Protein AF-0000000075208958 (afdb_homodimer)

pLDDT: mean 96.7, std 3.9, range [61.81, 98.94]

Solvent-accessible surface area (backbone atoms only — not comparable to full-atom values): 19286 Å² total; per-residue (Å²): 136,75,70,65,44,79,77,45,78,44,72,79,45,79,51,99,84,34,33,34,32,40,25,23,32,32,40,80,88,63,53,68,44,74,74,44,63,33,38,42,43,68,43,31,29,33,34,49,36,23,30,78,85,47,27,30,47,32,31,34,34,71,22,69,40,50,70,42,66,33,49,33,45,42,55,46,63,55,56,92,88,57,51,69,68,58,36,39,53,50,33,32,25,28,63,61,4,33,46,52,91,52,75,70,40,79,66,51,73,27,36,55,43,29,70,35,23,59,25,37,39,36,35,30,39,31,50,56,29,46,77,79,51,66,62,56,69,55,96,88,55,62,69,47,74,47,74,41,54,49,84,56,46,59,55,32,55,66,67,63,71,51,55,49,35,39,64,40,55,35,46,48,41,51,48,52,53,50,42,68,75,72,95,136,75,72,65,43,79,76,45,78,46,72,79,47,81,53,100,84,34,31,34,32,40,25,23,34,30,41,82,88,64,54,68,45,75,73,43,65,33,37,41,44,66,42,32,27,32,34,49,36,22,28,77,85,48,27,30,49,32,33,34,35,71,22,71,41,50,68,44,66,33,49,30,46,40,51,47,65,56,56,92,86,56,50,69,69,56,38,39,52,50,32,33,24,28,64,61,5,35,46,52,92,51,74,71,40,80,67,49,73,26,37,54,42,30,68,34,23,59,25,37,38,37,36,29,38,31,50,56,29,44,77,79,51,67,61,57,70,56,95,86,56,63,70,47,72,47,74,41,54,50,84,56,46,60,55,33,56,68,68,63,71,51,56,50,35,38,66,39,55,36,45,48,41,51,49,50,54,51,42,67,75,74,95

Nearest PDB structures (foldseek):
  8wv3-assembly1_A  TM=8.897E-01  e=3.915E-16  Bacillus methanolicus
  1mqw-assembly1_A-2  TM=9.043E-01  e=1.551E-15  Mycobacterium tuberculosis
  8wv3-assembly1_B  TM=8.553E-01  e=2.189E-15  Bacillus methanolicus
  5i8u-assembly2_B  TM=8.821E-01  e=1.146E-13  Mycobacterium tuberculosis
  5i8u-assembly4_F  TM=8.583E-01  e=5.759E-14  Mycobacterium tuberculosis

Radius of gyration: 20.48 Å; Cα contacts (8 Å, |Δi|>4): 870; chains: 2; bounding box: 50×57×44 Å

Sequence (366 aa):
MEKWKTLNSEYCYQTPFGNLRKDQCELPNGVVIQNYYVNEYADWVNAIVMTKDNQIVLVEQYRYAGDDCFLEIPAGKIEANESYEDGILREVREETGYTSRMKPIKLGEFMVNPATQTNKIITYLIKDAYKEYEQNLDETEEINVYEFDFNSFGELIRRNQIKTQLFTAHAYYMAKDFLADNGMEKWKTLNSEYCYQTPFGNLRKDQCELPNGVVIQNYYVNEYADWVNAIVMTKDNQIVLVEQYRYAGDDCFLEIPAGKIEANESYEDGILREVREETGYTSRMKPIKLGEFMVNPATQTNKIITYLIKDAYKEYEQNLDETEEINVYEFDFNSFGELIRRNQIKTQLFTAHAYYMAKDFLADNG

InterPro domains:
  IPR000086 NUDIX hydrolase domain [PF00293] (45-153)
  IPR000086 NUDIX hydrolase domain [PS51462] (40-180)
  IPR015797 NUDIX hydrolase-like domain superfamily [SSF55811] (3-173)
  IPR020084 NUDIX hydrolase, conserved site [PS00893] (76-97)
  IPR060538 Nucleoside diphosphate sugar hydrolase, N-terminal domain [PF28549] (4-39)

Foldseek 3Di:
DDDKAWDDKDWPDDDPAWTKIFTWIADPVGDIDRGQIAIEGAAKEFEFEAAPVQWTKWKWWADVVVRDIATATFMDGDPDPDDSQVRHQVRCCQQPQKHAPDGWAWLDKDDPDVSHYDYIYTYTYHYNMDHDGDHNDDPVTDMDMDIDRLVCVLVCVVVVVGGHDDVRNVNSVSVVVVVVVVD/DDDKAWDDKDWPDDDPAWTKIFTWIADPVGDIDRGQIAIEGAAKEFEQEAAPVQWTKWKWWADVVVRGIATATFMDGDDDPDDSQVRHQVRCCQQAQKHAPDGWAWLDKDDPDVSHYDYIYTYTYHYNMDHDGDHNDDPVTDMDMDIDRLVCVLVCVVVVVGGHDDVRNVNSVSVVVVVVVVD

Secondary structure (DSSP, 8-state):
-PPPEEEEEEEEEEETTEEEEEEEEE-TTS-EEEEEEEEE-PPEEEEEEEETTSEEEEEEEEETTTTEEEEE--EEE--TT--HHHHHHHHHHHHH-EE-SSPPEEEEEEES-TTTB--EEEEEEEEEEEE-S-----TT---EEEEEEHHHHHHHHHTT-S--BHHHHHHHHHHHHHHHHH-/-PPPEEEEEE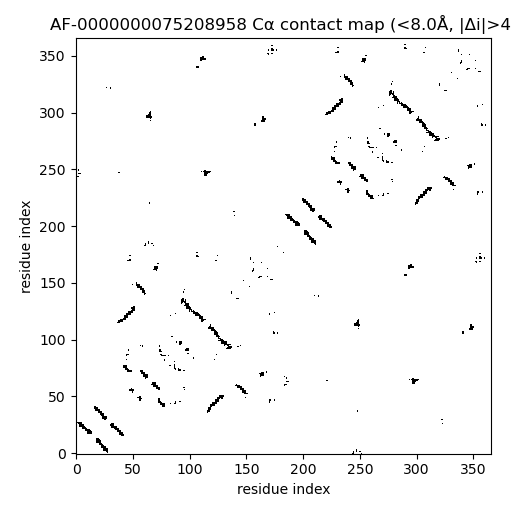EEEEETTEEEEEEEEE-TTS-EEEEEEEEE-PPEEEEEEEETTSEEEEEEEEETTTTEEEEE--EEE--TT--HHHHHHHHHHHHH-EE-SSPPEEEEEEES-TTTB--EEEEEEEEEEEE-S-----TT---EEEEEEHHHHHHHHHTT-S--BHHHHHHHHHHHHHHHHH-

Organism: NCBI:txid2021314

Structure (mmCIF, N/CA/C/O backbone):
data_AF-0000000075208958-model_v1
#
loop_
_entity.id
_entity.type
_entity.pdbx_description
1 polymer 'ADP-ribose pyrophosphatase'
#
loop_
_atom_site.group_PDB
_atom_site.id
_atom_site.type_symbol
_atom_site.label_atom_id
_atom_site.label_alt_id
_atom_site.label_comp_id
_atom_site.label_asym_id
_atom_site.label_entity_id
_atom_site.label_seq_id
_atom_site.pdbx_PDB_ins_code
_atom_site.Cartn_x
_atom_site.Cartn_y
_atom_site.Cartn_z
_atom_site.occupancy
_atom_site.B_iso_or_equiv
_atom_site.auth_seq_id
_atom_site.auth_comp_id
_atom_site.auth_asym_id
_atom_site.auth_atom_id
_atom_site.pdbx_PDB_model_num
ATOM 1 N N . MET A 1 1 ? -0.902 10.922 21.844 1 88.38 1 MET A N 1
ATOM 2 C CA . MET A 1 1 ? -2.26 11.125 21.359 1 88.38 1 MET A CA 1
ATOM 3 C C . MET A 1 1 ? -3.209 10.07 21.922 1 88.38 1 MET A C 1
ATOM 5 O O . MET A 1 1 ? -2.834 8.906 22.047 1 88.38 1 MET A O 1
ATOM 9 N N . GLU A 1 2 ? -4.426 10.516 22.172 1 92.25 2 GLU A N 1
ATOM 10 C CA . GLU A 1 2 ? -5.387 9.609 22.797 1 92.25 2 GLU A CA 1
ATOM 11 C C . GLU A 1 2 ? -6.09 8.75 21.75 1 92.25 2 GLU A C 1
ATOM 13 O O . GLU A 1 2 ? -6.312 9.195 20.625 1 92.25 2 GLU A O 1
ATOM 18 N N . LYS A 1 3 ? -6.469 7.613 22.172 1 95.88 3 LYS A N 1
ATOM 19 C CA . LYS A 1 3 ? -7.168 6.68 21.297 1 95.88 3 LYS A CA 1
ATOM 20 C C . LYS A 1 3 ? -8.641 7.062 21.156 1 95.88 3 LYS A C 1
ATOM 22 O O . LYS A 1 3 ? -9.227 7.648 22.062 1 95.88 3 LYS A O 1
ATOM 27 N N . TRP A 1 4 ? -9.125 6.746 19.938 1 97.69 4 TRP A N 1
ATOM 28 C CA . TRP A 1 4 ? -10.57 6.844 19.766 1 97.69 4 TRP A CA 1
ATOM 29 C C . TRP A 1 4 ? -11.281 5.715 20.5 1 97.69 4 TRP A C 1
ATOM 31 O O . TRP A 1 4 ? -10.742 4.609 20.625 1 97.69 4 TRP A O 1
ATOM 41 N N . LYS A 1 5 ? -12.445 5.965 20.953 1 98 5 LYS A N 1
ATOM 42 C CA . LYS A 1 5 ? -13.25 4.961 21.641 1 98 5 LYS A CA 1
ATOM 43 C C . LYS A 1 5 ? -14.273 4.332 20.703 1 98 5 LYS A C 1
ATOM 45 O O . LYS A 1 5 ? -15.031 5.043 20.031 1 98 5 LYS A O 1
ATOM 50 N N . THR A 1 6 ? -14.25 3.006 20.609 1 98.38 6 THR A N 1
ATOM 51 C CA . THR A 1 6 ? -15.289 2.314 19.844 1 98.38 6 THR A CA 1
ATOM 52 C C . THR A 1 6 ? -16.578 2.236 20.641 1 98.38 6 THR A C 1
ATOM 54 O O . THR A 1 6 ? -16.609 1.688 21.75 1 98.38 6 THR A O 1
ATOM 57 N N . LEU A 1 7 ? -17.641 2.709 20.125 1 98.62 7 LEU A N 1
ATOM 58 C CA . LEU A 1 7 ? -18.938 2.727 20.812 1 98.62 7 LEU A CA 1
ATOM 59 C C . LEU A 1 7 ? -19.797 1.543 20.375 1 98.62 7 LEU A C 1
ATOM 61 O O . LEU A 1 7 ? -20.562 1.002 21.172 1 98.62 7 LEU A O 1
ATOM 65 N N . ASN A 1 8 ? -19.781 1.232 19.125 1 98.44 8 ASN A N 1
ATOM 66 C CA . ASN A 1 8 ? -20.516 0.127 18.516 1 98.44 8 ASN A CA 1
ATOM 67 C C . ASN A 1 8 ? -19.812 -0.412 17.281 1 98.44 8 ASN A C 1
ATOM 69 O O . ASN A 1 8 ? -19.078 0.319 16.609 1 98.44 8 ASN A O 1
ATOM 73 N N . SER A 1 9 ? -20 -1.675 17.016 1 98.38 9 SER A N 1
ATOM 74 C CA . SER A 1 9 ? -19.422 -2.309 15.828 1 98.38 9 SER A CA 1
ATOM 75 C C . SER A 1 9 ? -20.422 -3.285 15.203 1 98.38 9 SER A C 1
ATOM 77 O O . SER A 1 9 ? -21.062 -4.062 15.906 1 98.38 9 SER A O 1
ATOM 79 N N . GLU A 1 10 ? -20.516 -3.148 13.875 1 97.75 10 GLU A N 1
ATOM 80 C CA . GLU A 1 10 ? -21.344 -4.086 13.117 1 97.75 10 GLU A CA 1
ATOM 81 C C . GLU A 1 10 ? -20.625 -4.531 11.844 1 97.75 10 GLU A C 1
ATOM 83 O O . GLU A 1 10 ? -19.984 -3.725 11.164 1 97.75 10 GLU A O 1
ATOM 88 N N . TYR A 1 11 ? -20.766 -5.84 11.539 1 97.75 11 TYR A N 1
ATOM 89 C CA . TYR A 1 11 ? -20.156 -6.336 10.305 1 97.75 11 TYR A CA 1
ATOM 90 C C . TYR A 1 11 ? -21.078 -6.094 9.109 1 97.75 11 TYR A C 1
ATOM 92 O O . TYR A 1 11 ? -22.266 -6.449 9.148 1 97.75 11 TYR A O 1
ATOM 100 N N . CYS A 1 12 ? -20.5 -5.441 8.086 1 96.19 12 CYS A N 1
ATOM 101 C CA . CYS A 1 12 ? -21.188 -5.34 6.801 1 96.19 12 CYS A CA 1
ATOM 102 C C . CYS A 1 12 ? -21.156 -6.668 6.062 1 96.19 12 CYS A C 1
ATOM 104 O O . CYS A 1 12 ? -22.156 -7.055 5.434 1 96.19 12 CYS A O 1
ATOM 106 N N . TYR A 1 13 ? -20.062 -7.359 6.105 1 96.44 13 TYR A N 1
ATOM 107 C CA . TYR A 1 13 ? -19.906 -8.711 5.59 1 96.44 13 TYR A CA 1
ATOM 108 C C . TYR A 1 13 ? -18.75 -9.43 6.266 1 96.44 13 TYR A C 1
ATOM 110 O O . TYR A 1 13 ? -17.875 -8.781 6.84 1 96.44 13 TYR A O 1
ATOM 118 N N . GLN A 1 14 ? -18.797 -10.711 6.219 1 96.94 14 GLN A N 1
ATOM 119 C CA . GLN A 1 14 ? -17.719 -11.609 6.637 1 96.94 14 GLN A CA 1
ATOM 120 C C . GLN A 1 14 ? -17.484 -12.703 5.598 1 96.94 14 GLN A C 1
ATOM 122 O O . GLN A 1 14 ? -18.406 -13.422 5.219 1 96.94 14 GLN A O 1
ATOM 127 N N . THR A 1 15 ? -16.234 -12.75 5.086 1 95.12 15 THR A N 1
ATOM 128 C CA . THR A 1 15 ? -15.883 -13.734 4.07 1 95.12 15 THR A CA 1
ATOM 129 C C . THR A 1 15 ? -14.516 -14.344 4.367 1 95.12 15 THR A C 1
ATOM 131 O O . THR A 1 15 ? -13.766 -13.828 5.199 1 95.12 15 THR A O 1
ATOM 134 N N . PRO A 1 16 ? -14.141 -15.43 3.725 1 91.75 16 PRO A N 1
ATOM 135 C CA . PRO A 1 16 ? -12.797 -15.992 3.877 1 91.75 16 PRO A CA 1
ATOM 136 C C . PRO A 1 16 ? -11.703 -15.047 3.377 1 91.75 16 PRO A C 1
ATOM 138 O O . PRO A 1 16 ? -10.531 -15.227 3.711 1 91.75 16 PRO A O 1
ATOM 141 N N . PHE A 1 17 ? -12.031 -14.016 2.637 1 92.69 17 PHE A N 1
ATOM 142 C CA . PHE A 1 17 ? -11.055 -13.125 2.023 1 92.69 17 PHE A CA 1
ATOM 143 C C . PHE A 1 17 ? -10.922 -11.828 2.82 1 92.69 17 PHE A C 1
ATOM 145 O O . PHE A 1 17 ? -10.07 -10.992 2.518 1 92.69 17 PHE A O 1
ATOM 152 N N . GLY A 1 18 ? -11.781 -11.672 3.811 1 95.44 18 GLY A N 1
ATOM 153 C CA . GLY A 1 18 ? -11.773 -10.484 4.648 1 95.44 18 GLY A CA 1
ATOM 154 C C . GLY A 1 18 ? -13.148 -10.086 5.129 1 95.44 18 GLY A C 1
ATOM 155 O O . GLY A 1 18 ? -14.164 -10.578 4.621 1 95.44 18 GLY A O 1
ATOM 156 N N . ASN A 1 19 ? -13.133 -9.25 6.117 1 98 19 ASN A N 1
ATOM 157 C CA . ASN A 1 19 ? -14.359 -8.711 6.699 1 98 19 ASN A CA 1
ATOM 158 C C . ASN A 1 19 ? -14.398 -7.188 6.605 1 98 19 ASN A C 1
ATOM 160 O O . ASN A 1 19 ? -13.352 -6.539 6.492 1 98 19 ASN A O 1
ATOM 164 N N . LEU A 1 20 ? -15.586 -6.648 6.602 1 98.31 20 LEU A N 1
ATOM 165 C CA . LEU A 1 20 ? -15.805 -5.211 6.73 1 98.31 20 LEU A CA 1
ATOM 166 C C . LEU A 1 20 ? -16.734 -4.902 7.902 1 98.31 20 LEU A C 1
ATOM 168 O O . LEU A 1 20 ? -17.859 -5.406 7.961 1 98.31 20 LEU A O 1
ATOM 172 N N . ARG A 1 21 ? -16.172 -4.094 8.766 1 97.25 21 ARG A N 1
ATOM 173 C CA . ARG A 1 21 ? -17 -3.635 9.867 1 97.25 21 ARG A CA 1
ATOM 174 C C . ARG A 1 21 ? -17.281 -2.139 9.758 1 97.25 21 ARG A C 1
ATOM 176 O O . ARG A 1 21 ? -16.469 -1.394 9.195 1 97.25 21 ARG A O 1
ATOM 183 N N . LYS A 1 22 ? -18.406 -1.777 10.219 1 97.88 22 LYS A N 1
ATOM 184 C CA . LYS A 1 22 ? -18.812 -0.389 10.414 1 97.88 22 LYS A CA 1
ATOM 185 C C . LYS A 1 22 ? -18.859 -0.034 11.898 1 97.88 22 LYS A C 1
ATOM 187 O O . LYS A 1 22 ? -19.672 -0.565 12.648 1 97.88 22 LYS A O 1
ATOM 192 N N . ASP A 1 23 ? -17.984 0.866 12.297 1 98.44 23 ASP A N 1
ATOM 193 C CA . ASP A 1 23 ? -17.859 1.233 13.703 1 98.44 23 ASP A CA 1
ATOM 194 C C . ASP A 1 23 ? -18.422 2.635 13.953 1 98.44 23 ASP A C 1
ATOM 196 O O . ASP A 1 23 ? -18.266 3.525 13.117 1 98.44 23 ASP A O 1
ATOM 200 N N . GLN A 1 24 ? -19.125 2.756 15.055 1 98.62 24 GLN A N 1
ATOM 201 C CA . GLN A 1 24 ? -19.312 4.07 15.664 1 98.62 24 GLN A CA 1
ATOM 202 C C . GLN A 1 24 ? -18.188 4.387 16.641 1 98.62 24 GLN A C 1
ATOM 204 O O . GLN A 1 24 ? -17.891 3.588 17.531 1 98.62 24 GLN A O 1
ATOM 209 N N . CYS A 1 25 ? -17.516 5.492 16.438 1 98.31 25 CYS A N 1
ATOM 210 C CA . CYS A 1 25 ? -16.375 5.781 17.312 1 98.31 25 CYS A CA 1
ATOM 211 C C . CYS A 1 25 ? -16.406 7.23 17.766 1 98.31 25 CYS A C 1
ATOM 213 O O . CYS A 1 25 ? -17 8.086 17.109 1 98.31 25 CYS A O 1
ATOM 215 N N . GLU A 1 26 ? -15.805 7.473 18.922 1 98.5 26 GLU A N 1
ATOM 216 C CA . GLU A 1 26 ? -15.727 8.797 19.547 1 98.5 26 GLU A CA 1
ATOM 217 C C . GLU A 1 26 ? -14.281 9.266 19.672 1 98.5 26 GLU A C 1
ATOM 219 O O . GLU A 1 26 ? -13.438 8.547 20.203 1 98.5 26 GLU A O 1
ATOM 224 N N . LEU A 1 27 ? -14.086 10.469 19.141 1 97.62 27 LEU A N 1
ATOM 225 C CA . LEU A 1 27 ? -12.773 11.094 19.25 1 97.62 27 LEU A CA 1
ATOM 226 C C . LEU A 1 27 ? -12.555 11.656 20.641 1 97.62 27 LEU A C 1
ATOM 228 O O . LEU A 1 27 ? -13.516 11.867 21.391 1 97.62 27 LEU A O 1
ATOM 232 N N . PRO A 1 28 ? -11.289 11.906 20.984 1 96.31 28 PRO A N 1
ATOM 233 C CA . PRO A 1 28 ? -10.992 12.477 22.297 1 96.31 28 PRO A CA 1
ATOM 234 C C . PRO A 1 28 ? -11.68 13.82 22.531 1 96.31 28 PRO A C 1
ATOM 236 O O . PRO A 1 28 ? -12.008 14.164 23.672 1 96.31 28 PRO A O 1
ATOM 239 N N . ASN A 1 29 ? -11.93 14.523 21.5 1 95.5 29 ASN A N 1
ATOM 240 C CA . ASN A 1 29 ? -12.562 15.828 21.625 1 95.5 29 ASN A CA 1
ATOM 241 C C . ASN A 1 29 ? -14.078 15.719 21.703 1 95.5 29 ASN A C 1
ATOM 243 O O . ASN A 1 29 ? -14.781 16.734 21.688 1 95.5 29 ASN A O 1
ATOM 247 N N . GLY A 1 30 ? -14.562 14.531 21.594 1 96.44 30 GLY A N 1
ATOM 248 C CA . GLY A 1 30 ? -15.984 14.297 21.797 1 96.44 30 GLY A CA 1
ATOM 249 C C . GLY A 1 30 ? -16.75 14.102 20.5 1 96.44 30 GLY A C 1
ATOM 250 O O . GLY A 1 30 ? -17.906 13.703 20.516 1 96.44 30 GLY A O 1
ATOM 251 N N . VAL A 1 31 ? -16.141 14.367 19.391 1 97 31 VAL A N 1
ATOM 252 C CA . VAL A 1 31 ? -16.781 14.172 18.094 1 97 31 VAL A CA 1
ATOM 253 C C . VAL A 1 31 ? -17.047 12.688 17.875 1 97 31 VAL A C 1
ATOM 255 O O . VAL A 1 31 ? -16.172 11.852 18.125 1 97 31 VAL A O 1
ATOM 258 N N . VAL A 1 32 ? -18.266 12.391 17.438 1 97.81 32 VAL A N 1
ATOM 259 C CA . VAL A 1 32 ? -18.641 11.008 17.172 1 97.81 32 VAL A CA 1
ATOM 260 C C . VAL A 1 32 ? -18.766 10.773 15.672 1 97.81 32 VAL A C 1
ATOM 262 O O . VAL A 1 32 ? -19.438 11.523 14.977 1 97.81 32 VAL A O 1
ATOM 265 N N . ILE A 1 33 ? -18.062 9.82 15.18 1 97.06 33 ILE A N 1
ATOM 266 C CA . ILE A 1 33 ? -18.234 9.336 13.812 1 97.06 33 ILE A CA 1
ATOM 267 C C . ILE A 1 33 ? -19.172 8.141 13.797 1 97.06 33 ILE A C 1
ATOM 269 O O . ILE A 1 33 ? -18.922 7.125 14.453 1 97.06 33 ILE A O 1
ATOM 273 N N . GLN A 1 34 ? -20.234 8.25 13.055 1 96.69 34 GLN A N 1
ATOM 274 C CA . GLN A 1 34 ? -21.297 7.242 13.094 1 96.69 34 GLN A CA 1
ATOM 275 C C . GLN A 1 34 ? -20.891 5.984 12.328 1 96.69 34 GLN A C 1
ATOM 277 O O . GLN A 1 34 ? -21.25 4.871 12.719 1 96.69 34 GLN A O 1
ATOM 282 N N . ASN A 1 35 ? -20.25 6.215 11.258 1 97 35 ASN A N 1
ATOM 283 C CA . ASN A 1 35 ? -19.875 5.102 10.391 1 97 35 ASN A CA 1
ATOM 284 C C . ASN A 1 35 ? -18.406 5.18 9.977 1 97 35 ASN A C 1
ATOM 286 O O . ASN A 1 35 ? -18.062 5.887 9.031 1 97 35 ASN A O 1
ATOM 290 N N . TYR A 1 36 ? -17.594 4.504 10.766 1 97.62 36 TYR A N 1
ATOM 291 C CA . TYR A 1 36 ? -16.203 4.324 10.391 1 97.62 36 TYR A CA 1
ATOM 292 C C . TYR A 1 36 ? -15.953 2.912 9.867 1 97.62 36 TYR A C 1
ATOM 294 O O . TYR A 1 36 ? -16.109 1.936 10.602 1 97.62 36 TYR A O 1
ATOM 302 N N . TYR A 1 37 ? -15.578 2.783 8.625 1 98 37 TYR A N 1
ATOM 303 C CA . TYR A 1 37 ? -15.445 1.476 7.992 1 98 37 TYR A CA 1
ATOM 304 C C . TYR A 1 37 ? -14.031 0.93 8.164 1 98 37 TYR A C 1
ATOM 306 O O . TYR A 1 37 ? -13.047 1.623 7.875 1 98 37 TYR A O 1
ATOM 314 N N . VAL A 1 38 ? -13.922 -0.273 8.68 1 98.31 38 VAL A N 1
ATOM 315 C CA . VAL A 1 38 ? -12.648 -0.939 8.961 1 98.31 38 VAL A CA 1
ATOM 316 C C . VAL A 1 38 ? -12.586 -2.27 8.211 1 98.31 38 VAL A C 1
ATOM 318 O O . VAL A 1 38 ? -13.414 -3.156 8.445 1 98.31 38 VAL A O 1
ATOM 321 N N . ASN A 1 39 ? -11.609 -2.404 7.336 1 98.25 39 ASN A N 1
ATOM 322 C CA . ASN A 1 39 ? -11.336 -3.664 6.648 1 98.25 39 ASN A CA 1
ATOM 323 C C . ASN A 1 39 ? -10.445 -4.574 7.484 1 98.25 39 ASN A C 1
ATOM 325 O O . ASN A 1 39 ? -9.352 -4.18 7.887 1 98.25 39 ASN A O 1
ATOM 329 N N . GLU A 1 40 ? -10.93 -5.77 7.711 1 97.94 40 GLU A N 1
ATOM 330 C CA . GLU A 1 40 ? -10.156 -6.777 8.43 1 97.94 40 GLU A CA 1
ATOM 331 C C . GLU A 1 40 ? -9.641 -7.855 7.477 1 97.94 40 GLU A C 1
ATOM 333 O O . GLU A 1 40 ? -10.43 -8.594 6.883 1 97.94 40 GLU A O 1
ATOM 338 N N . TYR A 1 41 ? -8.367 -7.969 7.348 1 97.5 41 TYR A N 1
ATOM 339 C CA . TYR A 1 41 ? -7.715 -8.961 6.504 1 97.5 41 TYR A CA 1
ATOM 340 C C . TYR A 1 41 ? -6.695 -9.766 7.297 1 97.5 41 TYR A C 1
ATOM 342 O O . TYR A 1 41 ? -6.16 -9.289 8.297 1 97.5 41 TYR A O 1
ATOM 350 N N . ALA A 1 42 ? -6.484 -11.023 6.824 1 96.94 42 ALA A N 1
ATOM 351 C CA . ALA A 1 42 ? -5.266 -11.711 7.254 1 96.94 42 ALA A CA 1
ATOM 352 C C . ALA A 1 42 ? -4.023 -10.938 6.812 1 96.94 42 ALA A C 1
ATOM 354 O O . ALA A 1 42 ? -4.074 -10.156 5.863 1 96.94 42 ALA A O 1
ATOM 355 N N . ASP A 1 43 ? -2.953 -11.117 7.543 1 98 43 ASP A N 1
ATOM 356 C CA . ASP A 1 43 ? -1.704 -10.516 7.09 1 98 43 ASP A CA 1
ATOM 357 C C . ASP A 1 43 ? -1.3 -11.062 5.719 1 98 43 ASP A C 1
ATOM 359 O O . ASP A 1 43 ? -1.586 -12.211 5.395 1 98 43 ASP A O 1
ATOM 363 N N . TRP A 1 44 ? -0.718 -10.219 4.949 1 98.56 44 TRP A N 1
ATOM 364 C CA . TRP A 1 44 ? -0.243 -10.578 3.615 1 98.56 44 TRP A CA 1
ATOM 365 C C . TRP A 1 44 ? 1.271 -10.758 3.609 1 98.56 44 TRP A C 1
ATOM 367 O O . TRP A 1 44 ? 1.977 -10.172 4.434 1 98.56 44 TRP A O 1
ATOM 377 N N . VAL A 1 45 ? 1.754 -11.562 2.707 1 98.81 45 VAL A N 1
ATOM 378 C CA . VAL A 1 45 ? 3.182 -11.742 2.463 1 98.81 45 VAL A CA 1
ATOM 379 C C . VAL A 1 45 ? 3.475 -11.586 0.973 1 98.81 45 VAL A C 1
ATOM 381 O O . VAL A 1 45 ? 2.639 -11.93 0.131 1 98.81 45 VAL A O 1
ATOM 384 N N . ASN A 1 46 ? 4.621 -11.016 0.639 1 98.94 46 ASN A N 1
ATOM 385 C CA . ASN A 1 46 ? 5.109 -10.977 -0.735 1 98.94 46 ASN A CA 1
ATOM 386 C C . ASN A 1 46 ? 6.633 -11.055 -0.791 1 98.94 46 ASN A C 1
ATOM 388 O O . ASN A 1 46 ? 7.301 -10.977 0.241 1 98.94 46 ASN A O 1
ATOM 392 N N . ALA A 1 47 ? 7.191 -11.32 -2.01 1 98.94 47 ALA A N 1
ATOM 393 C CA . ALA A 1 47 ? 8.641 -11.492 -2.055 1 98.94 47 ALA A CA 1
ATOM 394 C C . ALA A 1 47 ? 9.203 -11.086 -3.412 1 98.94 47 ALA A C 1
ATOM 396 O O . ALA A 1 47 ? 8.594 -11.359 -4.449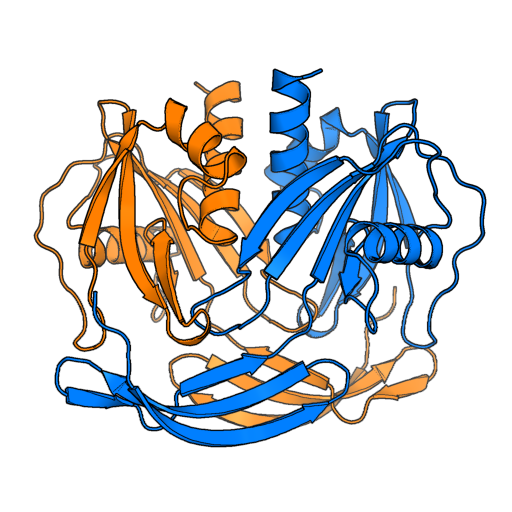 1 98.94 47 ALA A O 1
ATOM 397 N N . ILE A 1 48 ? 10.305 -10.398 -3.328 1 98.94 48 ILE A N 1
ATOM 398 C CA . ILE A 1 48 ? 11.203 -10.359 -4.473 1 98.94 48 ILE A CA 1
ATOM 399 C C . ILE A 1 48 ? 11.938 -11.695 -4.605 1 98.94 48 ILE A C 1
ATOM 401 O O . ILE A 1 48 ? 12.703 -12.078 -3.715 1 98.94 48 ILE A O 1
ATOM 405 N N . VAL A 1 49 ? 11.664 -12.406 -5.621 1 98.94 49 VAL A N 1
ATOM 406 C CA . VAL A 1 49 ? 12.281 -13.695 -5.898 1 98.94 49 VAL A CA 1
ATOM 407 C C . VAL A 1 49 ? 13.336 -13.547 -6.992 1 98.94 49 VAL A C 1
ATOM 409 O O . VAL A 1 49 ? 13.008 -13.211 -8.133 1 98.94 49 VAL A O 1
ATOM 412 N N . MET A 1 50 ? 14.555 -13.812 -6.645 1 98.75 50 MET A N 1
ATOM 413 C CA . MET A 1 50 ? 15.656 -13.578 -7.578 1 98.75 50 MET A CA 1
ATOM 414 C C . MET A 1 50 ? 16.391 -14.875 -7.895 1 98.75 50 MET A C 1
ATOM 416 O O . MET A 1 50 ? 16.75 -15.633 -6.984 1 98.75 50 MET A O 1
ATOM 420 N N . THR A 1 51 ? 16.656 -15.117 -9.125 1 98.75 51 THR A N 1
ATOM 421 C CA . THR A 1 51 ? 17.469 -16.266 -9.547 1 98.75 51 THR A CA 1
ATOM 422 C C . THR A 1 51 ? 18.953 -15.977 -9.359 1 98.75 51 THR A C 1
ATOM 424 O O . THR A 1 51 ? 19.328 -14.844 -9.047 1 98.75 51 THR A O 1
ATOM 427 N N . LYS A 1 52 ? 19.75 -16.984 -9.57 1 97.81 52 LYS A N 1
ATOM 428 C CA . LYS A 1 52 ? 21.203 -16.844 -9.445 1 97.81 52 LYS A CA 1
ATOM 429 C C . LYS A 1 52 ? 21.75 -15.891 -10.5 1 97.81 52 LYS A C 1
ATOM 431 O O . LYS A 1 52 ? 22.781 -15.258 -10.297 1 97.81 52 LYS A O 1
ATOM 436 N N . ASP A 1 53 ? 21.078 -15.742 -11.633 1 97.62 53 ASP A N 1
ATOM 437 C CA . ASP A 1 53 ? 21.516 -14.891 -12.734 1 97.62 53 ASP A CA 1
ATOM 438 C C . ASP A 1 53 ? 20.922 -13.484 -12.609 1 97.62 53 ASP A C 1
ATOM 440 O O . ASP A 1 53 ? 20.781 -12.773 -13.602 1 97.62 53 ASP A O 1
ATOM 444 N N . ASN A 1 54 ? 20.406 -13.133 -11.477 1 97.44 54 ASN A N 1
ATOM 445 C CA . ASN A 1 54 ? 19.938 -11.789 -11.141 1 97.44 54 ASN A CA 1
ATOM 446 C C . ASN A 1 54 ? 18.641 -11.445 -11.859 1 97.44 54 ASN A C 1
ATOM 448 O O . ASN A 1 54 ? 18.391 -10.289 -12.195 1 97.44 54 ASN A O 1
ATOM 452 N N . GLN A 1 55 ? 17.875 -12.484 -12.164 1 98.56 55 GLN A N 1
ATOM 453 C CA . GLN A 1 55 ? 16.531 -12.273 -12.711 1 98.56 55 GLN A CA 1
ATOM 454 C C . GLN A 1 55 ? 15.484 -12.25 -11.602 1 98.56 55 GLN A C 1
ATOM 456 O O . GLN A 1 55 ? 15.531 -13.07 -10.68 1 98.56 55 GLN A O 1
ATOM 461 N N . ILE A 1 56 ? 14.617 -11.328 -11.688 1 98.69 56 ILE A N 1
ATOM 462 C CA . ILE A 1 56 ? 13.484 -11.273 -10.766 1 98.69 56 ILE A CA 1
ATOM 463 C C . ILE A 1 56 ? 12.305 -12.039 -11.359 1 98.69 56 ILE A C 1
ATOM 465 O O . ILE A 1 56 ? 11.977 -11.875 -12.539 1 98.69 56 ILE A O 1
ATOM 469 N N . VAL A 1 57 ? 11.688 -12.906 -10.625 1 98.88 57 VAL A N 1
ATOM 470 C CA . VAL A 1 57 ? 10.523 -13.68 -11.039 1 98.88 57 VAL A CA 1
ATOM 471 C C . VAL A 1 57 ? 9.25 -12.875 -10.773 1 98.88 57 VAL A C 1
ATOM 473 O O . VAL A 1 57 ? 8.977 -12.492 -9.633 1 98.88 57 VAL A O 1
ATOM 476 N N . LEU A 1 58 ? 8.484 -12.609 -11.82 1 98.62 58 LEU A N 1
ATOM 477 C CA . LEU A 1 58 ? 7.238 -11.852 -11.734 1 98.62 58 LEU A CA 1
ATOM 478 C C . LEU A 1 58 ? 6.059 -12.695 -12.203 1 98.62 58 LEU A C 1
ATOM 480 O O . LEU A 1 58 ? 6.234 -13.633 -12.977 1 98.62 58 LEU A O 1
ATOM 484 N N . VAL A 1 59 ? 4.93 -12.336 -11.703 1 98.69 59 VAL A N 1
ATOM 485 C CA . VAL A 1 59 ? 3.682 -12.938 -12.164 1 98.69 59 VAL A CA 1
ATOM 486 C C . VAL A 1 59 ? 2.82 -11.867 -12.836 1 98.69 59 VAL A C 1
ATOM 488 O O . VAL A 1 59 ? 2.842 -10.703 -12.445 1 98.69 59 VAL A O 1
ATOM 491 N N . GLU A 1 60 ? 2.123 -12.227 -13.867 1 98.25 60 GLU A N 1
ATOM 492 C CA . GLU A 1 60 ? 1.138 -11.375 -14.531 1 98.25 60 GLU A CA 1
ATOM 493 C C . GLU A 1 60 ? -0.273 -11.93 -14.359 1 98.25 60 GLU A C 1
ATOM 495 O O . GLU A 1 60 ? -0.514 -13.109 -14.609 1 98.25 60 GLU A O 1
ATOM 500 N N . GLN A 1 61 ? -1.147 -11.188 -13.922 1 97.31 61 GLN A N 1
ATOM 501 C CA . GLN A 1 61 ? -2.527 -11.633 -13.734 1 97.31 61 GLN A CA 1
ATOM 502 C C . GLN A 1 61 ? -3.502 -10.469 -13.898 1 97.31 61 GLN A C 1
ATOM 504 O O . GLN A 1 61 ? -3.125 -9.305 -13.727 1 97.31 61 GLN A O 1
ATOM 509 N N . TYR A 1 62 ? -4.707 -10.797 -14.266 1 97.88 62 TYR A N 1
ATOM 510 C CA . TYR A 1 62 ? -5.789 -9.828 -14.352 1 97.88 62 TYR A CA 1
ATOM 511 C C . TYR A 1 62 ? -6.297 -9.445 -12.969 1 97.88 62 TYR A C 1
ATOM 513 O O . TYR A 1 62 ? -6.547 -10.312 -12.133 1 97.88 62 TYR A O 1
ATOM 521 N N . ARG A 1 63 ? -6.375 -8.188 -12.695 1 98 63 ARG A N 1
ATOM 522 C CA . ARG A 1 63 ? -6.949 -7.668 -11.453 1 98 63 ARG A CA 1
ATOM 523 C C . ARG A 1 63 ? -8.258 -6.941 -11.727 1 98 63 ARG A C 1
ATOM 525 O O . ARG A 1 63 ? -8.273 -5.887 -12.359 1 98 63 ARG A O 1
ATOM 532 N N . TYR A 1 64 ? -9.281 -7.379 -11.156 1 98.19 64 TYR A N 1
ATOM 533 C CA . TYR A 1 64 ? -10.641 -7 -11.516 1 98.19 64 TYR A CA 1
ATOM 534 C C . TYR A 1 64 ? -10.906 -5.539 -11.18 1 98.19 64 TYR A C 1
ATOM 536 O O . TYR A 1 64 ? -11.398 -4.777 -12.016 1 98.19 64 TYR A O 1
ATOM 544 N N . ALA A 1 65 ? -10.562 -5.105 -10.023 1 98.31 65 ALA A N 1
ATOM 545 C CA . ALA A 1 65 ? -10.852 -3.736 -9.609 1 98.31 65 ALA A CA 1
ATOM 546 C C . ALA A 1 65 ? -10.031 -2.734 -10.422 1 98.31 65 ALA A C 1
ATOM 548 O O . ALA A 1 65 ? -10.492 -1.625 -10.695 1 98.31 65 ALA A O 1
ATOM 549 N N . GLY A 1 66 ? -8.836 -3.166 -10.773 1 98.19 66 GLY A N 1
ATOM 550 C CA . GLY A 1 66 ? -7.992 -2.324 -11.602 1 98.19 66 GLY A CA 1
ATOM 551 C C . GLY A 1 66 ? -8.328 -2.41 -13.078 1 98.19 66 GLY A C 1
ATOM 552 O O . GLY A 1 66 ? -7.867 -1.592 -13.875 1 98.19 66 GLY A O 1
ATOM 553 N N . ASP A 1 67 ? -9.07 -3.41 -13.43 1 97.81 67 ASP A N 1
ATOM 554 C CA . ASP A 1 67 ? -9.578 -3.664 -14.773 1 97.81 67 ASP A CA 1
ATOM 555 C C . ASP A 1 67 ? -8.445 -3.732 -15.789 1 97.81 67 ASP A C 1
ATOM 557 O O . ASP A 1 67 ? -8.492 -3.078 -16.844 1 97.81 67 ASP A O 1
ATOM 561 N N . ASP A 1 68 ? -7.426 -4.387 -15.453 1 97.75 68 ASP A N 1
ATOM 562 C CA . ASP A 1 68 ? -6.258 -4.574 -16.312 1 97.75 68 ASP A CA 1
ATOM 563 C C . ASP A 1 68 ? -5.379 -5.715 -15.797 1 97.75 68 ASP A C 1
ATOM 565 O O . ASP A 1 68 ? -5.652 -6.293 -14.742 1 97.75 68 ASP A O 1
ATOM 569 N N . CYS A 1 69 ? -4.371 -6.02 -16.625 1 97.62 69 CYS A N 1
ATOM 570 C CA . CYS A 1 69 ? -3.344 -6.965 -16.203 1 97.62 69 CYS A CA 1
ATOM 571 C C . CYS A 1 69 ? -2.148 -6.242 -15.594 1 97.62 69 CYS A C 1
ATOM 573 O O . CYS A 1 69 ? -1.737 -5.191 -16.094 1 97.62 69 CYS A O 1
ATOM 575 N N . PHE A 1 70 ? -1.63 -6.809 -14.555 1 98.06 70 PHE A N 1
ATOM 576 C CA . PHE A 1 70 ? -0.512 -6.199 -13.844 1 98.06 70 PHE A CA 1
ATOM 577 C C . PHE A 1 70 ? 0.64 -7.188 -13.703 1 98.06 70 PHE A C 1
ATOM 579 O O . PHE A 1 70 ? 0.42 -8.367 -13.438 1 98.06 70 PHE A O 1
ATOM 586 N N . LEU A 1 71 ? 1.844 -6.715 -13.922 1 97.88 71 LEU A N 1
ATOM 587 C CA . LEU A 1 71 ? 3.047 -7.434 -13.523 1 97.88 71 LEU A CA 1
ATOM 588 C C . LEU A 1 71 ? 3.33 -7.234 -12.039 1 97.88 71 LEU A C 1
ATOM 590 O O . LEU A 1 71 ? 3.479 -6.098 -11.578 1 97.88 71 LEU A O 1
ATOM 594 N N . GLU A 1 72 ? 3.4 -8.328 -11.289 1 98.56 72 GLU A N 1
ATOM 595 C CA . GLU A 1 72 ? 3.5 -8.273 -9.828 1 98.56 72 GLU A CA 1
ATOM 596 C C . GLU A 1 72 ? 4.543 -9.25 -9.312 1 98.56 72 GLU A C 1
ATOM 598 O O . GLU A 1 72 ? 4.961 -10.164 -10.031 1 98.56 72 GLU A O 1
ATOM 603 N N . ILE A 1 73 ? 4.969 -9.031 -8.086 1 98.81 73 ILE A N 1
ATOM 604 C CA . ILE A 1 73 ? 5.738 -10.055 -7.387 1 98.81 73 ILE A CA 1
ATOM 605 C C . ILE A 1 73 ? 4.789 -11.086 -6.777 1 98.81 73 ILE A C 1
ATOM 607 O O . ILE A 1 73 ? 3.623 -10.781 -6.508 1 98.81 73 ILE A O 1
ATOM 611 N N . PRO A 1 74 ? 5.289 -12.328 -6.652 1 98.88 74 PRO A N 1
ATOM 612 C CA . PRO A 1 74 ? 4.422 -13.305 -5.988 1 98.88 74 PRO A CA 1
ATOM 613 C C . PRO A 1 74 ? 4.016 -12.875 -4.582 1 98.88 74 PRO A C 1
ATOM 615 O O . PRO A 1 74 ? 4.82 -12.281 -3.859 1 98.88 74 PRO A O 1
ATOM 618 N N . ALA A 1 75 ? 2.826 -13.172 -4.219 1 98.69 75 ALA A N 1
ATOM 619 C CA . ALA A 1 75 ? 2.252 -12.727 -2.951 1 98.69 75 ALA A CA 1
ATOM 620 C C . ALA A 1 75 ? 1.039 -13.57 -2.572 1 98.69 75 ALA A C 1
ATOM 622 O O . ALA A 1 75 ? 0.512 -14.312 -3.398 1 98.69 75 ALA A O 1
ATOM 623 N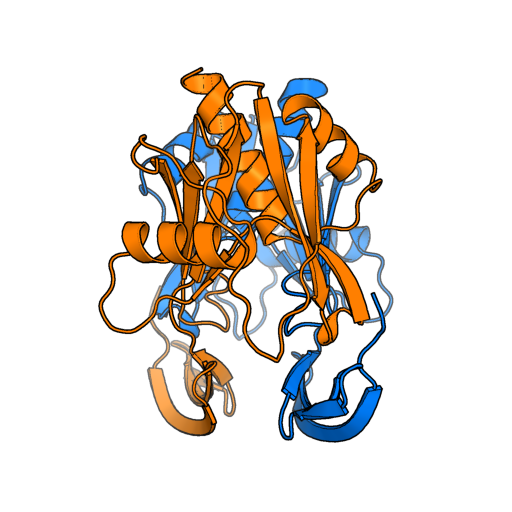 N . GLY A 1 76 ? 0.57 -13.406 -1.323 1 97.62 76 GLY A N 1
ATOM 624 C CA . GLY A 1 76 ? -0.643 -14.062 -0.86 1 97.62 76 GLY A CA 1
ATOM 625 C C . GLY A 1 76 ? -0.948 -13.789 0.601 1 97.62 76 GLY A C 1
ATOM 626 O O . GLY A 1 76 ? -0.296 -12.953 1.23 1 97.62 76 GLY A O 1
ATOM 627 N N . LYS A 1 77 ? -2.012 -14.422 1.07 1 96.81 77 LYS A N 1
ATOM 628 C CA . LYS A 1 77 ? -2.4 -14.273 2.471 1 96.81 77 LYS A CA 1
ATOM 629 C C . LYS A 1 77 ? -1.933 -15.469 3.299 1 96.81 77 LYS A C 1
ATOM 631 O O . LYS A 1 77 ? -1.792 -16.578 2.775 1 96.81 77 LYS A O 1
ATOM 636 N N . ILE A 1 78 ? -1.729 -15.203 4.531 1 96.38 78 ILE A N 1
ATOM 637 C CA . ILE A 1 78 ? -1.358 -16.266 5.449 1 96.38 78 ILE A CA 1
ATOM 638 C C . ILE A 1 78 ? -2.562 -17.172 5.703 1 96.38 78 ILE A C 1
ATOM 640 O O . ILE A 1 78 ? -3.684 -16.688 5.875 1 96.38 78 ILE A O 1
ATOM 644 N N . GLU A 1 79 ? -2.305 -18.406 5.684 1 92.62 79 GLU A N 1
ATOM 645 C CA . GLU A 1 79 ? -3.34 -19.391 5.969 1 92.62 79 GLU A CA 1
ATOM 646 C C . GLU A 1 79 ? -3.131 -20.031 7.336 1 92.62 79 GLU A C 1
ATOM 648 O O . GLU A 1 79 ? -2.004 -20.375 7.699 1 92.62 79 GLU A O 1
ATOM 653 N N . ALA A 1 80 ? -4.168 -20.156 8.023 1 84.31 80 ALA A N 1
ATOM 654 C CA . ALA A 1 80 ? -4.18 -20.859 9.305 1 84.31 80 ALA A CA 1
ATOM 655 C C . ALA A 1 80 ? -3.086 -20.328 10.227 1 84.31 80 ALA A C 1
ATOM 657 O O . ALA A 1 80 ? -2.994 -19.125 10.469 1 84.31 80 ALA A O 1
ATOM 658 N N . ASN A 1 81 ? -2.205 -21.219 10.766 1 89.19 81 ASN A N 1
ATOM 659 C CA . ASN A 1 81 ? -1.176 -20.828 11.719 1 89.19 81 ASN A CA 1
ATOM 660 C C . ASN A 1 81 ? 0.224 -20.984 11.133 1 89.19 81 ASN A C 1
ATOM 662 O O . ASN A 1 81 ? 1.175 -21.297 11.852 1 89.19 81 ASN A O 1
ATOM 666 N N . GLU A 1 82 ? 0.297 -20.719 9.891 1 95.06 82 GLU A N 1
ATOM 667 C CA . GLU A 1 82 ? 1.631 -20.812 9.305 1 95.06 82 GLU A CA 1
ATOM 668 C C . GLU A 1 82 ? 2.461 -19.562 9.602 1 95.06 82 GLU A C 1
ATOM 670 O O . GLU A 1 82 ? 1.91 -18.484 9.82 1 95.06 82 GLU A O 1
ATOM 675 N N . SER A 1 83 ? 3.758 -19.797 9.664 1 97.75 83 SER A N 1
ATOM 676 C CA . SER A 1 83 ? 4.656 -18.656 9.773 1 97.75 83 SER A CA 1
ATOM 677 C C . SER A 1 83 ? 4.641 -17.812 8.5 1 97.75 83 SER A C 1
ATOM 679 O O . SER A 1 83 ? 4.246 -18.297 7.438 1 97.75 83 SER A O 1
ATOM 681 N N . TYR A 1 84 ? 5.039 -16.594 8.57 1 98.31 84 TYR A N 1
ATOM 682 C CA . TYR A 1 84 ? 5.133 -15.727 7.395 1 98.31 84 TYR A CA 1
ATOM 683 C C . TYR A 1 84 ? 6.086 -16.328 6.359 1 98.31 84 TYR A C 1
ATOM 685 O O . TYR A 1 84 ? 5.812 -16.281 5.16 1 98.31 84 TYR A O 1
ATOM 693 N N . GLU A 1 85 ? 7.184 -16.891 6.832 1 98.25 85 GLU A N 1
ATOM 694 C CA . GLU A 1 85 ? 8.172 -17.516 5.961 1 98.25 85 GLU A CA 1
ATOM 695 C C . GLU A 1 85 ? 7.582 -18.703 5.203 1 98.25 85 GLU A C 1
ATOM 697 O O . GLU A 1 85 ? 7.734 -18.797 3.986 1 98.25 85 GLU A O 1
ATOM 702 N N . ASP A 1 86 ? 6.891 -19.547 5.922 1 98 86 ASP A N 1
ATOM 703 C CA . ASP A 1 86 ? 6.258 -20.703 5.285 1 98 86 ASP A CA 1
ATOM 704 C C . ASP A 1 86 ? 5.199 -20.266 4.277 1 98 86 ASP A C 1
ATOM 706 O O . ASP A 1 86 ? 5.074 -20.844 3.201 1 98 86 ASP A O 1
ATOM 710 N N . GLY A 1 87 ? 4.438 -19.25 4.672 1 98.12 87 GLY A N 1
ATOM 711 C CA . GLY A 1 87 ? 3.391 -18.719 3.807 1 98.12 87 GLY A CA 1
ATOM 712 C C . GLY A 1 87 ? 3.914 -18.219 2.479 1 98.12 87 GLY A C 1
ATOM 713 O O . GLY A 1 87 ? 3.375 -18.547 1.422 1 98.12 87 GLY A O 1
ATOM 714 N N . ILE A 1 88 ? 5.043 -17.453 2.533 1 98.56 88 ILE A N 1
ATOM 715 C CA . ILE A 1 88 ? 5.539 -16.844 1.3 1 98.56 88 ILE A CA 1
ATOM 716 C C . ILE A 1 88 ? 6.172 -17.922 0.421 1 98.56 88 ILE A C 1
ATOM 718 O O . ILE A 1 88 ? 6.059 -17.875 -0.806 1 98.56 88 ILE A O 1
ATOM 722 N N . LEU A 1 89 ? 6.824 -18.922 1.028 1 98.44 89 LEU A N 1
ATOM 723 C CA . LEU A 1 89 ? 7.398 -20.016 0.248 1 98.44 89 LEU A CA 1
ATOM 724 C C . LEU A 1 89 ? 6.301 -20.828 -0.43 1 98.44 89 LEU A C 1
ATOM 726 O O . LEU A 1 89 ? 6.449 -21.234 -1.584 1 98.44 89 LEU A O 1
ATOM 730 N N . ARG A 1 90 ? 5.254 -21.062 0.298 1 97.94 90 ARG A N 1
ATOM 731 C CA . ARG A 1 90 ? 4.109 -21.766 -0.287 1 97.94 90 ARG A CA 1
ATOM 732 C C . ARG A 1 90 ? 3.547 -20.984 -1.472 1 97.94 90 ARG A C 1
ATOM 734 O O . ARG A 1 90 ? 3.344 -21.547 -2.551 1 97.94 90 ARG A O 1
ATOM 741 N N . GLU A 1 91 ? 3.297 -19.688 -1.326 1 98.38 91 GLU A N 1
ATOM 742 C CA . GLU A 1 91 ? 2.717 -18.859 -2.369 1 98.38 91 GLU A CA 1
ATOM 743 C C . GLU A 1 91 ? 3.629 -18.781 -3.592 1 98.38 91 GLU A C 1
ATOM 745 O O . GLU A 1 91 ? 3.154 -18.844 -4.727 1 98.38 91 GLU A O 1
ATOM 750 N N . VAL A 1 92 ? 4.941 -18.625 -3.359 1 98.81 92 VAL A N 1
ATOM 751 C CA . VAL A 1 92 ? 5.902 -18.562 -4.457 1 98.81 92 VAL A CA 1
ATOM 752 C C . VAL A 1 92 ? 5.859 -19.875 -5.25 1 98.81 92 VAL A C 1
ATOM 754 O O . VAL A 1 92 ? 5.801 -19.859 -6.48 1 98.81 92 VAL A O 1
ATOM 757 N N . ARG A 1 93 ? 5.828 -20.969 -4.551 1 98.62 93 ARG A N 1
ATOM 758 C CA . ARG A 1 93 ? 5.773 -22.266 -5.215 1 98.62 93 ARG A CA 1
ATOM 759 C C . ARG A 1 93 ? 4.477 -22.422 -6.004 1 98.62 93 ARG A C 1
ATOM 761 O O . ARG A 1 93 ? 4.5 -22.828 -7.172 1 98.62 93 ARG A O 1
ATOM 768 N N . GLU A 1 94 ? 3.344 -22.109 -5.414 1 98.56 94 GLU A N 1
ATOM 769 C CA . GLU A 1 94 ? 2.041 -22.297 -6.047 1 98.56 94 GLU A CA 1
ATOM 770 C C . GLU A 1 94 ? 1.898 -21.391 -7.277 1 98.56 94 GLU A C 1
ATOM 772 O O . GLU A 1 94 ? 1.411 -21.844 -8.32 1 98.56 94 GLU A O 1
ATOM 777 N N . GLU A 1 95 ? 2.355 -20.188 -7.184 1 98.69 95 GLU A N 1
ATOM 778 C CA . GLU A 1 95 ? 2.107 -19.203 -8.242 1 98.69 95 GLU A CA 1
ATOM 779 C C . GLU A 1 95 ? 3.15 -19.328 -9.352 1 98.69 95 GLU A C 1
ATOM 781 O O . GLU A 1 95 ? 2.863 -19.016 -10.516 1 98.69 95 GLU A O 1
ATOM 786 N N . THR A 1 96 ? 4.406 -19.734 -9.039 1 98.81 96 THR A N 1
ATOM 787 C CA . THR A 1 96 ? 5.488 -19.562 -10 1 98.81 96 THR A CA 1
ATOM 788 C C . THR A 1 96 ? 6.211 -20.891 -10.25 1 98.81 96 THR A C 1
ATOM 790 O O . THR A 1 96 ? 6.926 -21.031 -11.25 1 98.81 96 THR A O 1
ATOM 793 N N . GLY A 1 97 ? 6.113 -21.828 -9.312 1 98.81 97 GLY A N 1
ATOM 794 C CA . GLY A 1 97 ? 6.883 -23.062 -9.375 1 98.81 97 GLY A CA 1
ATOM 795 C C . GLY A 1 97 ? 8.312 -22.906 -8.883 1 98.81 97 GLY A C 1
ATOM 796 O O . GLY A 1 97 ? 9.07 -23.875 -8.852 1 98.81 97 GLY A O 1
ATOM 797 N N . TYR A 1 98 ? 8.711 -21.719 -8.5 1 98.88 98 TYR A N 1
ATOM 798 C CA . TYR A 1 98 ? 10.07 -21.469 -8.047 1 98.88 98 TYR A CA 1
ATOM 799 C C . TYR A 1 98 ? 10.234 -21.812 -6.574 1 98.88 98 TYR A C 1
ATOM 801 O O . TYR A 1 98 ? 9.258 -21.797 -5.816 1 98.88 98 TYR A O 1
ATOM 809 N N . THR A 1 99 ? 11.414 -22.094 -6.195 1 98.62 99 THR A N 1
ATOM 810 C CA . THR A 1 99 ? 11.828 -22.297 -4.812 1 98.62 99 THR A CA 1
ATOM 811 C C . THR A 1 99 ? 13.281 -21.875 -4.617 1 98.62 99 THR A C 1
ATOM 813 O O . THR A 1 99 ? 13.891 -21.297 -5.512 1 98.62 99 THR A O 1
ATOM 816 N N . SER A 1 100 ? 13.734 -21.984 -3.398 1 98.62 100 SER A N 1
ATOM 817 C CA . SER A 1 100 ? 15.125 -21.703 -3.055 1 98.62 100 SER A CA 1
ATOM 818 C C . SER A 1 100 ? 15.578 -22.547 -1.862 1 98.62 100 SER A C 1
ATOM 820 O O . SER A 1 100 ? 14.781 -22.875 -0.985 1 98.62 100 SER A O 1
ATOM 822 N N . ARG A 1 101 ? 16.828 -22.875 -1.853 1 97.5 101 ARG A N 1
ATOM 823 C CA . ARG A 1 101 ? 17.422 -23.547 -0.696 1 97.5 101 ARG A CA 1
ATOM 824 C C . ARG A 1 101 ? 17.812 -22.547 0.379 1 97.5 101 ARG A C 1
ATOM 826 O O . ARG A 1 101 ? 18.094 -22.922 1.521 1 97.5 101 ARG A O 1
ATOM 833 N N . MET A 1 102 ? 17.828 -21.266 0.013 1 97.44 102 MET A N 1
ATOM 834 C CA . MET A 1 102 ? 18.156 -20.203 0.959 1 97.44 102 MET A CA 1
ATOM 835 C C . MET A 1 102 ? 16.922 -19.766 1.752 1 97.44 102 MET A C 1
ATOM 837 O O . MET A 1 102 ? 15.828 -19.703 1.207 1 97.44 102 MET A O 1
ATOM 841 N N . LYS A 1 103 ? 17.188 -19.484 2.971 1 97.94 103 LYS A N 1
ATOM 842 C CA . LYS A 1 103 ? 16.109 -18.938 3.795 1 97.94 103 LYS A CA 1
ATOM 843 C C . LYS A 1 103 ? 15.664 -17.562 3.283 1 97.94 103 LYS A C 1
ATOM 845 O O . LYS A 1 103 ? 16.5 -16.734 2.91 1 97.94 103 LYS A O 1
ATOM 850 N N . PRO A 1 104 ? 14.391 -17.359 3.291 1 98.69 104 PRO A N 1
ATOM 851 C CA . PRO A 1 104 ? 13.93 -16.016 2.934 1 98.69 104 PRO A CA 1
ATOM 852 C C . PRO A 1 104 ? 14.484 -14.93 3.863 1 98.69 104 PRO A C 1
ATOM 854 O O . PRO A 1 104 ? 14.594 -15.148 5.074 1 98.69 104 PRO A O 1
ATOM 857 N N . ILE A 1 105 ? 14.867 -13.781 3.32 1 98.31 105 ILE A N 1
ATOM 858 C CA . ILE A 1 105 ? 15.328 -12.633 4.09 1 98.31 105 ILE A CA 1
ATOM 859 C C . ILE A 1 105 ? 14.188 -11.641 4.277 1 98.31 105 ILE A C 1
ATOM 861 O O . ILE A 1 105 ? 13.648 -11.109 3.301 1 98.31 105 ILE A O 1
ATOM 865 N N . LYS A 1 106 ? 13.758 -11.422 5.504 1 98.12 106 LYS A N 1
ATOM 866 C CA . LYS A 1 106 ? 12.711 -10.438 5.773 1 98.12 106 LYS A CA 1
ATOM 867 C C . LYS A 1 106 ? 13.219 -9.016 5.539 1 98.12 106 LYS A C 1
ATOM 869 O O . LYS A 1 106 ? 14.172 -8.578 6.191 1 98.12 106 LYS A O 1
ATOM 874 N N . LEU A 1 107 ? 12.641 -8.289 4.602 1 97.38 107 LEU A N 1
ATOM 875 C CA . LEU A 1 107 ? 13.055 -6.926 4.285 1 97.38 107 LEU A CA 1
ATOM 876 C C . LEU A 1 107 ? 12.344 -5.918 5.188 1 97.38 107 LEU A C 1
ATOM 878 O O . LEU A 1 107 ? 12.914 -4.883 5.535 1 97.38 107 LEU A O 1
ATOM 882 N N . GLY A 1 108 ? 11.102 -6.199 5.551 1 96.88 108 GLY A N 1
ATOM 883 C CA . GLY A 1 108 ? 10.328 -5.305 6.398 1 96.88 108 GLY A CA 1
ATOM 884 C C . GLY A 1 108 ? 8.883 -5.734 6.559 1 96.88 108 GLY A C 1
ATOM 885 O O . GLY A 1 108 ? 8.43 -6.664 5.891 1 96.88 108 GLY A O 1
ATOM 886 N N . GLU A 1 109 ? 8.188 -5.191 7.488 1 97.81 109 GLU A N 1
ATOM 887 C CA . GLU A 1 109 ? 6.773 -5.391 7.789 1 97.81 109 GLU A CA 1
ATOM 888 C C . GLU A 1 109 ? 6.086 -4.062 8.102 1 97.81 109 GLU A C 1
ATOM 890 O O . GLU A 1 109 ? 6.578 -3.279 8.914 1 97.81 109 GLU A O 1
ATOM 895 N N . PHE A 1 110 ? 4.988 -3.775 7.434 1 98.12 110 PHE A N 1
ATOM 896 C CA . PHE A 1 110 ? 4.289 -2.508 7.59 1 98.12 110 PHE A CA 1
ATOM 897 C C . PHE A 1 110 ? 2.779 -2.723 7.609 1 98.12 110 PHE A C 1
ATOM 899 O O . PHE A 1 110 ? 2.256 -3.545 6.855 1 98.12 110 PHE A O 1
ATOM 906 N N . MET A 1 111 ? 2.123 -2.004 8.547 1 98.25 111 MET A N 1
ATOM 907 C CA . MET A 1 111 ? 0.681 -1.922 8.328 1 98.25 111 MET A CA 1
ATOM 908 C C . MET A 1 111 ? 0.37 -1.374 6.941 1 98.25 111 MET A C 1
ATOM 910 O O . MET A 1 111 ? 0.979 -0.396 6.504 1 98.25 111 MET A O 1
ATOM 914 N N . VAL A 1 112 ? -0.57 -1.972 6.207 1 98.5 112 VAL A N 1
ATOM 915 C CA . VAL A 1 112 ? -0.867 -1.601 4.828 1 98.5 112 VAL A CA 1
ATOM 916 C C . VAL A 1 112 ? -1.5 -0.211 4.789 1 98.5 112 VAL A C 1
ATOM 918 O O . VAL A 1 112 ? -0.942 0.717 4.199 1 98.5 112 VAL A O 1
ATOM 921 N N . ASN A 1 113 ? -2.65 -0.021 5.387 1 98.44 113 ASN A N 1
ATOM 922 C CA . ASN A 1 113 ? -3.361 1.242 5.559 1 98.44 113 ASN A CA 1
ATOM 923 C C . ASN A 1 113 ? -4.051 1.316 6.918 1 98.44 113 ASN A C 1
ATOM 925 O O . ASN A 1 113 ? -5.242 1.022 7.031 1 98.44 113 ASN A O 1
ATOM 929 N N . PRO A 1 114 ? -3.334 1.766 7.926 1 98.44 114 PRO A N 1
ATOM 930 C CA . PRO A 1 114 ? -3.885 1.729 9.281 1 98.44 114 PRO A CA 1
ATOM 931 C C . PRO A 1 114 ? -5.078 2.666 9.461 1 98.44 114 PRO A C 1
ATOM 933 O O . PRO A 1 114 ? -5.75 2.625 10.492 1 98.44 114 PRO A O 1
ATOM 936 N N . ALA A 1 115 ? -5.34 3.506 8.469 1 97.44 115 ALA A N 1
ATOM 937 C CA . ALA A 1 115 ? -6.555 4.316 8.523 1 97.44 115 ALA A CA 1
ATOM 938 C C . ALA A 1 115 ? -7.801 3.453 8.352 1 97.44 115 ALA A C 1
ATOM 940 O O . ALA A 1 115 ? -8.852 3.754 8.922 1 97.44 115 ALA A O 1
ATOM 941 N N . THR A 1 116 ? -7.633 2.334 7.562 1 97.94 116 THR A N 1
ATOM 942 C CA . THR A 1 116 ? -8.859 1.629 7.207 1 97.94 116 THR A CA 1
ATOM 943 C C . THR A 1 116 ? -8.664 0.119 7.309 1 97.94 116 THR A C 1
ATOM 945 O O . THR A 1 116 ? -9.633 -0.642 7.234 1 97.94 116 THR A O 1
ATOM 948 N N . GLN A 1 117 ? -7.473 -0.342 7.43 1 98.38 117 GLN A N 1
ATOM 949 C CA . GLN A 1 117 ? -7.18 -1.771 7.43 1 98.38 117 GLN A CA 1
ATOM 950 C C . GLN A 1 117 ? -6.492 -2.193 8.727 1 98.38 117 GLN A C 1
ATOM 952 O O . GLN A 1 117 ? -5.711 -1.429 9.289 1 98.38 117 GLN A O 1
ATOM 957 N N . THR A 1 118 ? -6.668 -3.447 9.07 1 98.38 118 THR A N 1
ATOM 958 C CA . THR A 1 118 ? -6.098 -3.932 10.328 1 98.38 118 THR A CA 1
ATOM 959 C C . THR A 1 118 ? -4.875 -4.809 10.062 1 98.38 118 THR A C 1
ATOM 961 O O . THR A 1 118 ? -4.234 -5.285 11 1 98.38 118 THR A O 1
ATOM 964 N N . ASN A 1 119 ? -4.488 -5.039 8.844 1 98.25 119 ASN A N 1
ATOM 965 C CA . ASN A 1 119 ? -3.48 -6.051 8.539 1 98.25 119 ASN A CA 1
ATOM 966 C C . ASN A 1 119 ? -2.158 -5.41 8.117 1 98.25 119 ASN A C 1
ATOM 968 O O . ASN A 1 119 ? -2.107 -4.215 7.828 1 98.25 119 ASN A O 1
ATOM 972 N N . LYS A 1 120 ? -1.183 -6.281 8.094 1 98.19 120 LYS A N 1
ATOM 973 C CA . LYS A 1 120 ? 0.167 -5.93 7.66 1 98.19 120 LYS A CA 1
ATOM 974 C C . LYS A 1 120 ? 0.539 -6.66 6.371 1 98.19 120 LYS A C 1
ATOM 976 O O . LYS A 1 120 ? -0.114 -7.633 5.992 1 98.19 120 LYS A O 1
ATOM 981 N N . ILE A 1 121 ? 1.562 -6.105 5.734 1 98.62 121 ILE A N 1
ATOM 982 C CA . ILE A 1 121 ? 2.273 -6.805 4.668 1 98.62 121 ILE A CA 1
ATOM 983 C C . ILE A 1 121 ? 3.715 -7.066 5.098 1 98.62 121 ILE A C 1
ATOM 985 O O . ILE A 1 121 ? 4.398 -6.164 5.582 1 98.62 121 ILE A O 1
ATOM 989 N N . ILE A 1 122 ? 4.098 -8.281 5.016 1 98.62 122 ILE A N 1
ATOM 990 C CA . ILE A 1 122 ? 5.477 -8.68 5.273 1 98.62 122 ILE A CA 1
ATOM 991 C C . ILE A 1 122 ? 6.18 -8.984 3.955 1 98.62 122 ILE A C 1
ATOM 993 O O . ILE A 1 122 ? 5.727 -9.828 3.182 1 98.62 122 ILE A O 1
ATOM 997 N N . THR A 1 123 ? 7.285 -8.305 3.689 1 98.81 123 THR A N 1
ATOM 998 C CA . THR A 1 123 ? 7.996 -8.406 2.42 1 98.81 123 THR A CA 1
ATOM 999 C C . THR A 1 123 ? 9.328 -9.133 2.596 1 98.81 123 THR A C 1
ATOM 1001 O O . THR A 1 123 ? 10.094 -8.82 3.506 1 98.81 123 THR A O 1
ATOM 1004 N N . TYR A 1 124 ? 9.578 -10.078 1.652 1 98.94 124 TYR A N 1
ATOM 1005 C CA . TYR A 1 124 ? 10.797 -10.883 1.731 1 98.94 124 TYR A CA 1
ATOM 1006 C C . TYR A 1 124 ? 11.617 -10.75 0.457 1 98.94 124 TYR A C 1
ATOM 1008 O O . TYR A 1 124 ? 11.102 -10.352 -0.588 1 98.94 124 TYR A O 1
ATOM 1016 N N . LEU A 1 125 ? 12.875 -11.039 0.59 1 98.88 125 LEU A N 1
ATOM 1017 C CA . LEU A 1 125 ? 13.797 -11.32 -0.507 1 98.88 125 LEU A CA 1
ATOM 1018 C C . LEU A 1 125 ? 14.203 -12.789 -0.512 1 98.88 125 LEU A C 1
ATOM 1020 O O . LEU A 1 125 ? 14.641 -13.32 0.512 1 98.88 125 LEU A O 1
ATOM 1024 N N . ILE A 1 126 ? 13.945 -13.461 -1.574 1 98.88 126 ILE A N 1
ATOM 1025 C CA . ILE A 1 126 ? 14.367 -14.844 -1.76 1 98.88 126 ILE A CA 1
ATOM 1026 C C . ILE A 1 126 ? 15.453 -14.914 -2.834 1 98.88 126 ILE A C 1
ATOM 1028 O O . ILE A 1 126 ? 15.203 -14.578 -3.996 1 98.88 126 ILE A O 1
ATOM 1032 N N . LYS A 1 127 ? 16.625 -15.398 -2.51 1 98.56 127 LYS A N 1
ATOM 1033 C CA . LYS A 1 127 ? 17.766 -15.43 -3.416 1 98.56 127 LYS A CA 1
ATOM 1034 C C . LYS A 1 127 ? 18 -16.844 -3.953 1 98.56 127 LYS A C 1
ATOM 1036 O O . LYS A 1 127 ? 17.484 -17.812 -3.396 1 98.56 127 LYS A O 1
ATOM 1041 N N . ASP A 1 128 ? 18.75 -16.906 -4.996 1 98.62 128 ASP A N 1
ATOM 1042 C CA . ASP A 1 128 ? 19.188 -18.141 -5.625 1 98.62 128 ASP A CA 1
ATOM 1043 C C . ASP A 1 128 ? 17.984 -19.047 -5.934 1 98.62 128 ASP A C 1
ATOM 1045 O O . ASP A 1 128 ? 18.031 -20.25 -5.652 1 98.62 128 ASP A O 1
ATOM 1049 N N . ALA A 1 129 ? 16.969 -18.438 -6.332 1 98.88 129 ALA A N 1
ATOM 1050 C CA . ALA A 1 129 ? 15.742 -19.188 -6.652 1 98.88 129 ALA A CA 1
ATOM 1051 C C . ALA A 1 129 ? 15.891 -19.938 -7.969 1 98.88 129 ALA A C 1
ATOM 1053 O O . ALA A 1 129 ? 16.641 -19.516 -8.859 1 98.88 129 ALA A O 1
ATOM 1054 N N . TYR A 1 130 ? 15.203 -21.047 -8.094 1 98.75 130 TYR A N 1
ATOM 1055 C CA . TYR A 1 130 ? 15.156 -21.859 -9.305 1 98.75 130 TYR A CA 1
ATOM 1056 C C . TYR A 1 130 ? 13.805 -22.562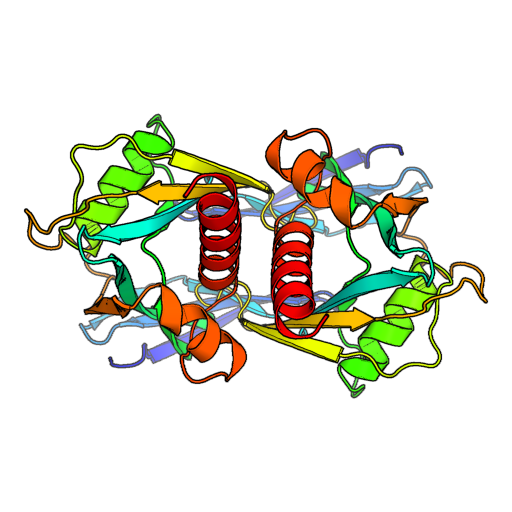 -9.438 1 98.75 130 TYR A C 1
ATOM 1058 O O . TYR A 1 130 ? 13.125 -22.812 -8.438 1 98.75 130 TYR A O 1
ATOM 1066 N N . LYS A 1 131 ? 13.461 -22.828 -10.656 1 98.5 131 LYS A N 1
ATOM 1067 C CA . LYS A 1 131 ? 12.188 -23.5 -10.898 1 98.5 131 LYS A CA 1
ATOM 1068 C C . LYS A 1 131 ? 12.305 -25 -10.672 1 98.5 131 LYS A C 1
ATOM 1070 O O . LYS A 1 131 ? 13.156 -25.656 -11.266 1 98.5 131 LYS A O 1
ATOM 1075 N N . GLU A 1 132 ? 11.555 -25.438 -9.789 1 98.19 132 GLU A N 1
ATOM 1076 C CA . GLU A 1 132 ? 11.594 -26.859 -9.484 1 98.19 132 GLU A CA 1
ATOM 1077 C C . GLU A 1 132 ? 10.227 -27.5 -9.656 1 98.19 132 GLU A C 1
ATOM 1079 O O . GLU A 1 132 ? 10.117 -28.703 -9.891 1 98.19 132 GLU A O 1
ATOM 1084 N N . TYR A 1 133 ? 9.18 -26.766 -9.586 1 98 133 TYR A N 1
ATOM 1085 C CA . TYR A 1 133 ? 7.816 -27.281 -9.602 1 98 133 TYR A CA 1
ATOM 1086 C C . TYR A 1 133 ? 7.008 -26.641 -10.719 1 98 133 TYR A C 1
ATOM 1088 O O . TYR A 1 133 ? 7.453 -25.672 -11.336 1 98 133 TYR A O 1
ATOM 1096 N N . GLU A 1 134 ? 5.84 -27.219 -10.953 1 97.69 134 GLU A N 1
ATOM 1097 C CA . GLU A 1 134 ? 4.82 -26.562 -11.766 1 97.69 134 GLU A CA 1
ATOM 1098 C C . GLU A 1 134 ? 3.928 -25.672 -10.906 1 97.69 134 GLU A C 1
ATOM 1100 O O . GLU A 1 134 ? 3.826 -25.859 -9.695 1 97.69 134 GLU A O 1
ATOM 1105 N N . GLN A 1 135 ? 3.361 -24.656 -11.578 1 97.94 135 GLN A N 1
ATOM 1106 C CA . GLN A 1 135 ? 2.377 -23.859 -10.875 1 97.94 135 GLN A CA 1
ATOM 1107 C C . GLN A 1 135 ? 1.242 -24.719 -10.328 1 97.94 135 GLN A C 1
ATOM 1109 O O . GLN A 1 135 ? 0.907 -25.75 -10.906 1 97.94 135 GLN A O 1
ATOM 1114 N N . ASN A 1 136 ? 0.666 -24.391 -9.234 1 97.38 136 ASN A N 1
ATOM 1115 C CA . ASN A 1 136 ? -0.536 -24.938 -8.625 1 97.38 136 ASN A CA 1
ATOM 1116 C C . ASN A 1 136 ? -1.55 -23.859 -8.281 1 97.38 136 ASN A C 1
ATOM 1118 O O . ASN A 1 136 ? -1.576 -23.359 -7.156 1 97.38 136 ASN A O 1
ATOM 1122 N N . LEU A 1 137 ? -2.395 -23.547 -9.195 1 95.75 137 LEU A N 1
ATOM 1123 C CA . LEU A 1 137 ? -3.273 -22.391 -9.125 1 95.75 137 LEU A CA 1
ATOM 1124 C C . LEU A 1 137 ? -4.699 -22.797 -8.773 1 95.75 137 LEU A C 1
ATOM 1126 O O . LEU A 1 137 ? -5.137 -23.891 -9.133 1 95.75 137 LEU A O 1
ATOM 1130 N N . ASP A 1 138 ? -5.379 -21.922 -8.086 1 90.75 138 ASP A N 1
ATOM 1131 C CA . ASP A 1 138 ? -6.805 -22.125 -7.844 1 90.75 138 ASP A CA 1
ATOM 1132 C C . ASP A 1 138 ? -7.621 -21.844 -9.102 1 90.75 138 ASP A C 1
ATOM 1134 O O . ASP A 1 138 ? -7.113 -21.25 -10.055 1 90.75 138 ASP A O 1
ATOM 1138 N N . GLU A 1 139 ? -8.82 -22.219 -9.102 1 90.69 139 GLU A N 1
ATOM 1139 C CA . GLU A 1 139 ? -9.703 -22.094 -10.258 1 90.69 139 GLU A CA 1
ATOM 1140 C C . GLU A 1 139 ? -9.898 -20.641 -10.664 1 90.69 139 GLU A C 1
ATOM 1142 O O . GLU A 1 139 ? -10.242 -20.344 -11.805 1 90.69 139 GLU A O 1
ATOM 1147 N N . THR A 1 140 ? -9.672 -19.797 -9.781 1 91 140 THR A N 1
ATOM 1148 C CA . THR A 1 140 ? -9.945 -18.391 -10.07 1 91 140 THR A CA 1
ATOM 1149 C C . THR A 1 140 ? -8.656 -17.672 -10.461 1 91 140 THR A C 1
ATOM 1151 O O . THR A 1 140 ? -8.68 -16.469 -10.75 1 91 140 THR A O 1
ATOM 1154 N N . GLU A 1 141 ? -7.613 -18.391 -10.484 1 92.75 141 GLU A N 1
ATOM 1155 C CA . GLU A 1 141 ? -6.328 -17.766 -10.758 1 92.75 141 GLU A CA 1
ATOM 1156 C C . GLU A 1 141 ? -5.832 -18.109 -12.156 1 92.75 141 GLU A C 1
ATOM 1158 O O . GLU A 1 141 ? -5.852 -19.281 -12.562 1 92.75 141 GLU A O 1
ATOM 1163 N N . GLU A 1 142 ? -5.539 -17.172 -12.898 1 95 142 GLU A N 1
ATOM 1164 C CA . GLU A 1 142 ? -4.762 -17.25 -14.133 1 95 142 GLU A CA 1
ATOM 1165 C C . GLU A 1 142 ? -3.504 -16.391 -14.055 1 95 142 GLU A C 1
ATOM 1167 O O . GLU A 1 142 ? -3.586 -15.172 -13.977 1 95 142 GLU A O 1
ATOM 1172 N N . ILE A 1 143 ? -2.352 -17.094 -14.062 1 97.62 143 ILE A N 1
ATOM 1173 C CA . ILE A 1 143 ? -1.106 -16.391 -13.781 1 97.62 143 ILE A CA 1
ATOM 1174 C C . ILE A 1 143 ? -0.044 -16.797 -14.805 1 97.62 143 ILE A C 1
ATOM 1176 O O . ILE A 1 143 ? 0.207 -17.984 -15.016 1 97.62 143 ILE A O 1
ATOM 1180 N N . ASN A 1 144 ? 0.487 -15.812 -15.492 1 98.19 144 ASN A N 1
ATOM 1181 C CA . ASN A 1 144 ? 1.702 -16 -16.281 1 98.19 144 ASN A CA 1
ATOM 1182 C C . ASN A 1 144 ? 2.949 -15.633 -15.477 1 98.19 144 ASN A C 1
ATOM 1184 O O . ASN A 1 144 ? 2.932 -14.688 -14.688 1 98.19 144 ASN A O 1
ATOM 1188 N N . VAL A 1 145 ? 4.023 -16.406 -15.742 1 98.62 145 VAL A N 1
ATOM 1189 C CA . VAL A 1 145 ? 5.262 -16.156 -15 1 98.62 145 VAL A CA 1
ATOM 1190 C C . VAL A 1 145 ? 6.332 -15.625 -15.953 1 98.62 145 VAL A C 1
ATOM 1192 O O . VAL A 1 145 ? 6.504 -16.141 -17.062 1 98.62 145 VAL A O 1
ATOM 1195 N N . TYR A 1 146 ? 7.051 -14.555 -15.531 1 97.75 146 TYR A N 1
ATOM 1196 C CA . TYR A 1 146 ? 8.109 -13.922 -16.312 1 97.75 146 TYR A CA 1
ATOM 1197 C C . TYR A 1 146 ? 9.359 -13.711 -15.461 1 97.75 146 TYR A C 1
ATOM 1199 O O . TYR A 1 146 ? 9.281 -13.656 -14.227 1 97.75 146 TYR A O 1
ATOM 1207 N N . GLU A 1 147 ? 10.445 -13.656 -16.156 1 97.94 147 GLU A N 1
ATOM 1208 C CA . GLU A 1 147 ? 11.703 -13.203 -15.562 1 97.94 147 GLU A CA 1
ATOM 1209 C C . GLU A 1 147 ? 12.148 -11.875 -16.156 1 97.94 147 GLU A C 1
ATOM 1211 O O . GLU A 1 147 ? 12.07 -11.672 -17.375 1 97.94 147 GLU A O 1
ATOM 1216 N N . PHE A 1 148 ? 12.508 -10.961 -15.305 1 97.12 148 PHE A N 1
ATOM 1217 C CA . PHE A 1 148 ? 13.07 -9.68 -15.711 1 97.12 148 PHE A CA 1
ATOM 1218 C C . PHE A 1 148 ? 14.414 -9.438 -15.039 1 97.12 148 PHE A C 1
ATOM 1220 O O . PHE A 1 148 ? 14.672 -9.945 -13.953 1 97.12 148 PHE A O 1
ATOM 1227 N N . ASP A 1 149 ? 15.273 -8.688 -15.727 1 97.81 149 ASP A N 1
ATOM 1228 C CA . ASP A 1 149 ? 16.516 -8.281 -15.078 1 97.81 149 ASP A CA 1
ATOM 1229 C C . ASP A 1 149 ? 16.25 -7.359 -13.891 1 97.81 149 ASP A C 1
ATOM 1231 O O . ASP A 1 149 ? 15.539 -6.359 -14.023 1 97.81 149 ASP A O 1
ATOM 1235 N N . PHE A 1 150 ? 16.797 -7.734 -12.734 1 97.75 150 PHE A N 1
ATOM 1236 C CA . PHE A 1 150 ? 16.562 -6.969 -11.508 1 97.75 150 PHE A CA 1
ATOM 1237 C C . PHE A 1 150 ? 17.031 -5.527 -11.68 1 97.75 150 PHE A C 1
ATOM 1239 O O . PHE A 1 150 ? 16.328 -4.594 -11.297 1 97.75 150 PHE A O 1
ATOM 1246 N N . ASN A 1 151 ? 18.156 -5.359 -12.273 1 95.38 151 ASN A N 1
ATOM 1247 C CA . ASN A 1 151 ? 18.797 -4.043 -12.352 1 95.38 151 ASN A CA 1
ATOM 1248 C C . ASN A 1 151 ? 18.016 -3.107 -13.273 1 95.38 151 ASN A C 1
ATOM 1250 O O . ASN A 1 151 ? 17.984 -1.896 -13.055 1 95.38 151 ASN A O 1
ATOM 1254 N N . SER A 1 152 ? 17.344 -3.646 -14.266 1 95 152 SER A N 1
ATOM 1255 C CA . SER A 1 152 ? 16.641 -2.824 -15.234 1 95 152 SER A CA 1
ATOM 1256 C C . SER A 1 152 ? 15.188 -2.604 -14.812 1 95 152 SER A C 1
ATOM 1258 O O . SER A 1 152 ? 14.5 -1.742 -15.367 1 95 152 SER A O 1
ATOM 1260 N N . PHE A 1 153 ? 14.734 -3.371 -13.828 1 95.06 153 PHE A N 1
ATOM 1261 C CA . PHE A 1 153 ? 13.336 -3.336 -13.43 1 95.06 153 PHE A CA 1
ATOM 1262 C C . PHE A 1 153 ? 12.961 -1.958 -12.898 1 95.06 153 PHE A C 1
ATOM 1264 O O . PHE A 1 153 ? 11.867 -1.457 -13.172 1 95.06 153 PHE A O 1
ATOM 1271 N N . GLY A 1 154 ? 13.867 -1.329 -12.141 1 91.56 154 GLY A N 1
ATOM 1272 C CA . GLY A 1 154 ? 13.633 -0.001 -11.602 1 91.56 154 GLY A CA 1
ATOM 1273 C C . GLY A 1 154 ? 13.398 1.048 -12.672 1 91.56 154 GLY A C 1
ATOM 1274 O O . GLY A 1 154 ? 12.547 1.928 -12.516 1 91.56 154 GLY A O 1
ATOM 1275 N N . GLU A 1 155 ? 14.141 0.962 -13.727 1 91.56 155 GLU A N 1
ATOM 1276 C CA . GLU A 1 155 ? 13.977 1.895 -14.836 1 91.56 155 GLU A CA 1
ATOM 1277 C C . GLU A 1 155 ? 12.625 1.709 -15.516 1 91.56 155 GLU A C 1
ATOM 1279 O O . GLU A 1 155 ? 11.984 2.686 -15.914 1 91.56 155 GLU A O 1
ATOM 1284 N N . LEU A 1 156 ? 12.234 0.478 -15.641 1 93.56 156 LEU A N 1
ATOM 1285 C CA . LEU A 1 156 ? 10.938 0.182 -16.25 1 93.56 156 LEU A CA 1
ATOM 1286 C C . LEU A 1 156 ? 9.805 0.772 -15.422 1 93.56 156 LEU A C 1
ATOM 1288 O O . LEU A 1 156 ? 8.844 1.313 -15.977 1 93.56 156 LEU A O 1
ATOM 1292 N N . ILE A 1 157 ? 9.961 0.675 -14.07 1 93.94 157 ILE A N 1
ATOM 1293 C CA . ILE A 1 157 ? 8.969 1.244 -13.164 1 93.94 157 ILE A CA 1
ATOM 1294 C C . ILE A 1 157 ? 8.938 2.762 -13.32 1 93.94 157 ILE A C 1
ATOM 1296 O O . ILE A 1 157 ? 7.871 3.352 -13.5 1 93.94 157 ILE A O 1
ATOM 1300 N N . ARG A 1 158 ? 10.078 3.363 -13.312 1 88.75 158 ARG A N 1
ATOM 1301 C CA . ARG A 1 158 ? 10.195 4.816 -13.328 1 88.75 158 ARG A CA 1
ATOM 1302 C C . ARG A 1 158 ? 9.68 5.398 -14.633 1 88.75 158 ARG A C 1
ATOM 1304 O O . ARG A 1 158 ? 9.047 6.461 -14.641 1 88.75 158 ARG A O 1
ATOM 1311 N N . ARG A 1 159 ? 9.875 4.672 -15.75 1 90 159 ARG A N 1
ATOM 1312 C CA . ARG A 1 159 ? 9.5 5.168 -17.062 1 90 159 ARG A CA 1
ATOM 1313 C C . ARG A 1 159 ? 8.086 4.727 -17.438 1 90 159 ARG A C 1
ATOM 1315 O O . ARG A 1 159 ? 7.641 4.93 -18.562 1 90 159 ARG A O 1
ATOM 1322 N N . ASN A 1 160 ? 7.422 4.094 -16.438 1 87.69 160 ASN A N 1
ATOM 1323 C CA . ASN A 1 160 ? 6.059 3.627 -16.656 1 87.69 160 ASN A CA 1
ATOM 1324 C C . ASN A 1 160 ? 5.98 2.707 -17.875 1 87.69 160 ASN A C 1
ATOM 1326 O O . ASN A 1 160 ? 5.051 2.814 -18.672 1 87.69 160 ASN A O 1
ATOM 1330 N N . GLN A 1 161 ? 7.004 1.839 -18.031 1 90.25 161 GLN A N 1
ATOM 1331 C CA . GLN A 1 161 ? 7.055 0.911 -19.156 1 90.25 161 GLN A CA 1
ATOM 1332 C C . GLN A 1 161 ? 6.504 -0.458 -18.766 1 90.25 161 GLN A C 1
ATOM 1334 O O . GLN A 1 161 ? 6.391 -1.35 -19.609 1 90.25 161 GLN A O 1
ATOM 1339 N N . ILE A 1 162 ? 6.219 -0.623 -17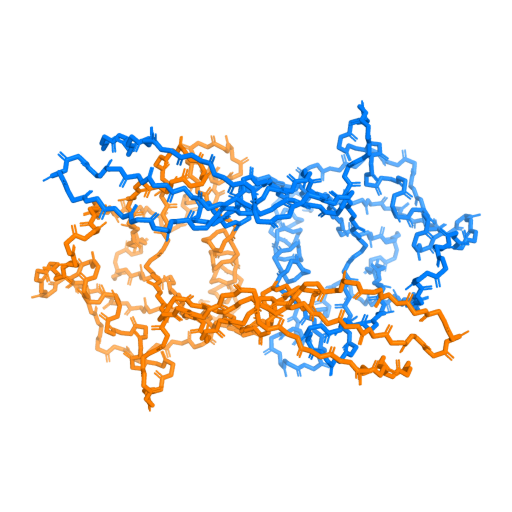.594 1 92.06 162 ILE A N 1
ATOM 1340 C CA . ILE A 1 162 ? 5.52 -1.806 -17.094 1 92.06 162 ILE A CA 1
ATOM 1341 C C . ILE A 1 162 ? 4.328 -1.382 -16.25 1 92.06 162 ILE A C 1
ATOM 1343 O O . ILE A 1 162 ? 4.371 -0.346 -15.578 1 92.06 162 ILE A O 1
ATOM 1347 N N . LYS A 1 163 ? 3.324 -2.158 -16.406 1 95.12 163 LYS A N 1
ATOM 1348 C CA . LYS A 1 163 ? 2.156 -1.947 -15.555 1 95.12 163 LYS A CA 1
ATOM 1349 C C . LYS A 1 163 ? 2.23 -2.811 -14.297 1 95.12 163 LYS A C 1
ATOM 1351 O O . LYS A 1 163 ? 1.976 -4.016 -14.352 1 95.12 163 LYS A O 1
ATOM 1356 N N . THR A 1 164 ? 2.609 -2.178 -13.203 1 97.12 164 THR A N 1
ATOM 1357 C CA . THR A 1 164 ? 2.691 -2.828 -11.898 1 97.12 164 THR A CA 1
ATOM 1358 C C . THR A 1 164 ? 1.869 -2.066 -10.859 1 97.12 164 THR A C 1
ATOM 1360 O O . THR A 1 164 ? 1.038 -1.228 -11.219 1 97.12 164 THR A O 1
ATOM 1363 N N . GLN A 1 165 ? 1.963 -2.5 -9.625 1 98.25 165 GLN A N 1
ATOM 1364 C CA . GLN A 1 165 ? 1.186 -1.875 -8.555 1 98.25 165 GLN A CA 1
ATOM 1365 C C . GLN A 1 165 ? 2.053 -1.603 -7.332 1 98.25 165 GLN A C 1
ATOM 1367 O O . GLN A 1 165 ? 3.252 -1.891 -7.336 1 98.25 165 GLN A O 1
ATOM 1372 N N . LEU A 1 166 ? 1.512 -0.91 -6.383 1 98.62 166 LEU A N 1
ATOM 1373 C CA . LEU A 1 166 ? 2.199 -0.31 -5.246 1 98.62 166 LEU A CA 1
ATOM 1374 C C . LEU A 1 166 ? 3.057 -1.343 -4.52 1 98.62 166 LEU A C 1
ATOM 1376 O O . LEU A 1 166 ? 4.23 -1.094 -4.234 1 98.62 166 LEU A O 1
ATOM 1380 N N . PHE A 1 167 ? 2.547 -2.518 -4.207 1 98.75 167 PHE A N 1
ATOM 1381 C CA . PHE A 1 167 ? 3.217 -3.52 -3.389 1 98.75 167 PHE A CA 1
ATOM 1382 C C . PHE A 1 167 ? 4.477 -4.027 -4.078 1 98.75 167 PHE A C 1
ATOM 1384 O O . PHE A 1 167 ? 5.512 -4.223 -3.432 1 98.75 167 PHE A O 1
ATOM 1391 N N . THR A 1 168 ? 4.367 -4.215 -5.367 1 98.69 168 THR A N 1
ATOM 1392 C CA . THR A 1 168 ? 5.516 -4.664 -6.152 1 98.69 168 THR A CA 1
ATOM 1393 C C . THR A 1 168 ? 6.609 -3.6 -6.168 1 98.69 168 THR A C 1
ATOM 1395 O O . THR A 1 168 ? 7.777 -3.898 -5.91 1 98.69 168 THR A O 1
ATOM 1398 N N . ALA A 1 169 ? 6.223 -2.371 -6.469 1 98.44 169 ALA A N 1
ATOM 1399 C CA . ALA A 1 169 ? 7.188 -1.275 -6.508 1 98.44 169 ALA A CA 1
ATOM 1400 C C . ALA A 1 169 ? 7.875 -1.104 -5.152 1 98.44 169 ALA A C 1
ATOM 1402 O O . ALA A 1 169 ? 9.094 -0.946 -5.086 1 98.44 169 ALA A O 1
ATOM 1403 N N . HIS A 1 170 ? 7.098 -1.148 -4.078 1 98.56 170 HIS A N 1
ATOM 1404 C CA . HIS A 1 170 ? 7.633 -1.028 -2.729 1 98.56 170 HIS A CA 1
ATOM 1405 C C . HIS A 1 170 ? 8.656 -2.121 -2.445 1 98.56 170 HIS A C 1
ATOM 1407 O O . HIS A 1 170 ? 9.766 -1.835 -1.973 1 98.56 170 HIS A O 1
ATOM 1413 N N . ALA A 1 171 ? 8.273 -3.354 -2.738 1 98.75 171 ALA A N 1
ATOM 1414 C CA . ALA A 1 171 ? 9.156 -4.492 -2.496 1 98.75 171 ALA A CA 1
ATOM 1415 C C . ALA A 1 171 ? 10.461 -4.348 -3.277 1 98.75 171 ALA A C 1
ATOM 1417 O O . ALA A 1 171 ? 11.539 -4.648 -2.758 1 98.75 171 ALA A O 1
ATOM 1418 N N . TYR A 1 172 ? 10.344 -3.904 -4.496 1 98.62 172 TYR A N 1
ATOM 1419 C CA . TYR A 1 172 ? 11.531 -3.73 -5.328 1 98.62 172 TYR A CA 1
ATOM 1420 C C . TYR A 1 172 ? 12.492 -2.73 -4.699 1 98.62 172 TYR A C 1
ATOM 1422 O O . TYR A 1 172 ? 13.688 -3.006 -4.574 1 98.62 172 TYR A O 1
ATOM 1430 N N . TYR A 1 173 ? 11.984 -1.578 -4.309 1 97.62 173 TYR A N 1
ATOM 1431 C CA . TYR A 1 173 ? 12.859 -0.539 -3.768 1 97.62 173 TYR A CA 1
ATOM 1432 C C . TYR A 1 173 ? 13.477 -0.979 -2.445 1 97.62 173 TYR A C 1
ATOM 1434 O O . TYR A 1 173 ? 14.609 -0.624 -2.137 1 97.62 173 TYR A O 1
ATOM 1442 N N . MET A 1 174 ? 12.695 -1.738 -1.611 1 97.12 174 MET A N 1
ATOM 1443 C CA . MET A 1 174 ? 13.266 -2.281 -0.382 1 97.12 174 MET A CA 1
ATOM 1444 C C . MET A 1 174 ? 14.414 -3.23 -0.69 1 97.12 174 MET A C 1
ATOM 1446 O O . MET A 1 174 ? 15.469 -3.168 -0.048 1 97.12 174 MET A O 1
ATOM 1450 N N . ALA A 1 175 ? 14.18 -4.121 -1.639 1 98.06 175 ALA A N 1
ATOM 1451 C CA . ALA A 1 175 ? 15.211 -5.086 -2.006 1 98.06 175 ALA A CA 1
ATOM 1452 C C . ALA A 1 175 ? 16.453 -4.387 -2.559 1 98.06 175 ALA A C 1
ATOM 1454 O O . 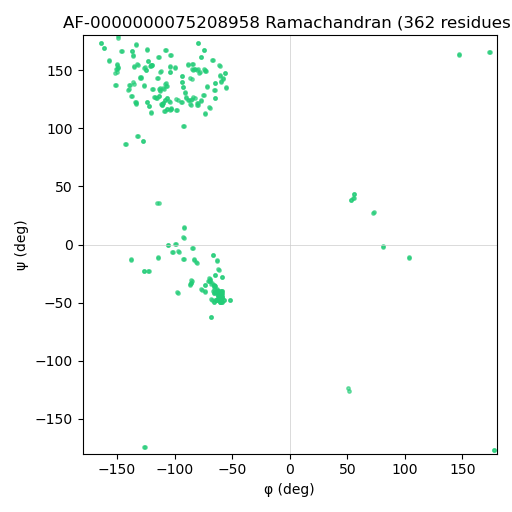ALA A 1 175 ? 17.578 -4.754 -2.225 1 98.06 175 ALA A O 1
ATOM 1455 N N . LYS A 1 176 ? 16.188 -3.418 -3.439 1 96.88 176 LYS A N 1
ATOM 1456 C CA . LYS A 1 176 ? 17.281 -2.658 -4.012 1 96.88 176 LYS A CA 1
ATOM 1457 C C . LYS A 1 176 ? 18.125 -1.997 -2.918 1 96.88 176 LYS A C 1
ATOM 1459 O O . LYS A 1 176 ? 19.359 -2.053 -2.951 1 96.88 176 LYS A O 1
ATOM 1464 N N . ASP A 1 177 ? 17.5 -1.344 -1.973 1 95.38 177 ASP A N 1
ATOM 1465 C CA . ASP A 1 177 ? 18.188 -0.697 -0.86 1 95.38 177 ASP A CA 1
ATOM 1466 C C . ASP A 1 177 ? 18.984 -1.709 -0.046 1 95.38 177 ASP A C 1
ATOM 1468 O O . ASP A 1 177 ? 20.141 -1.463 0.292 1 95.38 177 ASP A O 1
ATOM 1472 N N . PHE A 1 178 ? 18.359 -2.852 0.279 1 96.25 178 PHE A N 1
ATOM 1473 C CA . PHE A 1 178 ? 19 -3.906 1.057 1 96.25 178 PHE A CA 1
ATOM 1474 C C . PHE A 1 178 ? 20.25 -4.41 0.355 1 96.25 178 PHE A C 1
ATOM 1476 O O . PHE A 1 178 ? 21.297 -4.562 0.984 1 96.25 178 PHE A O 1
ATOM 1483 N N . LEU A 1 179 ? 20.109 -4.652 -0.957 1 95.94 179 LEU A N 1
ATOM 1484 C CA . LEU A 1 179 ? 21.203 -5.227 -1.727 1 95.94 179 LEU A CA 1
ATOM 1485 C C . LEU A 1 179 ? 22.344 -4.219 -1.893 1 95.94 179 LEU A C 1
ATOM 1487 O O . LEU A 1 179 ? 23.516 -4.602 -2.004 1 95.94 179 LEU A O 1
ATOM 1491 N N . ALA A 1 180 ? 22.016 -2.924 -1.95 1 91.81 180 ALA A N 1
ATOM 1492 C CA . ALA A 1 180 ? 23.047 -1.885 -2.033 1 91.81 180 ALA A CA 1
ATOM 1493 C C . ALA A 1 180 ? 23.891 -1.85 -0.766 1 91.81 180 ALA A C 1
ATOM 1495 O O . ALA A 1 180 ? 25.094 -1.58 -0.825 1 91.81 180 ALA A O 1
ATOM 1496 N N . ASP A 1 181 ? 23.344 -2.094 0.378 1 86.75 181 ASP A N 1
ATOM 1497 C CA . ASP A 1 181 ? 24.031 -2.029 1.66 1 86.75 181 ASP A CA 1
ATOM 1498 C C . ASP A 1 181 ? 24.734 -3.35 1.971 1 86.75 181 ASP A C 1
ATOM 1500 O O . ASP A 1 181 ? 25.703 -3.381 2.732 1 86.75 181 ASP A O 1
ATOM 1504 N N . ASN A 1 182 ? 24.156 -4.465 1.534 1 79.69 182 ASN A N 1
ATOM 1505 C CA . ASN A 1 182 ? 24.656 -5.773 1.944 1 79.69 182 ASN A CA 1
ATOM 1506 C C . ASN A 1 182 ? 25.219 -6.555 0.763 1 79.69 182 ASN A C 1
ATOM 1508 O O . ASN A 1 182 ? 25.656 -7.695 0.921 1 79.69 182 ASN A O 1
ATOM 1512 N N . GLY A 1 183 ? 24.938 -6.004 -0.457 1 61.91 183 GLY A N 1
ATOM 1513 C CA . GLY A 1 183 ? 25.484 -6.699 -1.613 1 61.91 183 GLY A CA 1
ATOM 1514 C C . GLY A 1 183 ? 26.922 -6.332 -1.914 1 61.91 183 GLY A C 1
ATOM 1515 O O . GLY A 1 183 ? 27.422 -5.32 -1.422 1 61.91 183 GLY A O 1
ATOM 1516 N N . MET B 1 1 ? -4.375 -11.805 -21.344 1 88.88 1 MET B N 1
ATOM 1517 C CA . MET B 1 1 ? -5.402 -12.383 -20.484 1 88.88 1 MET B CA 1
ATOM 1518 C C . MET B 1 1 ? -6.738 -11.672 -20.672 1 88.88 1 MET B C 1
ATOM 1520 O O . MET B 1 1 ? -6.781 -10.453 -20.859 1 88.88 1 MET B O 1
ATOM 1524 N N . GLU B 1 2 ? -7.789 -12.461 -20.578 1 92.38 2 GLU B N 1
ATOM 1525 C CA . GLU B 1 2 ? -9.117 -11.906 -20.828 1 92.38 2 GLU B CA 1
ATOM 1526 C C . GLU B 1 2 ? -9.688 -11.242 -19.578 1 92.38 2 GLU B C 1
ATOM 1528 O O . GLU B 1 2 ? -9.422 -11.68 -18.469 1 92.38 2 GLU B O 1
ATOM 1533 N N . LYS B 1 3 ? -10.484 -10.273 -19.828 1 95.94 3 LYS B N 1
ATOM 1534 C CA . LYS B 1 3 ? -11.125 -9.547 -18.734 1 95.94 3 LYS B CA 1
ATOM 1535 C C . LYS B 1 3 ? -12.305 -10.344 -18.172 1 95.94 3 LYS B C 1
ATOM 1537 O O . LYS B 1 3 ? -12.93 -11.125 -18.875 1 95.94 3 LYS B O 1
ATOM 1542 N N . TRP B 1 4 ? -12.469 -10.117 -16.844 1 97.81 4 TRP B N 1
ATOM 1543 C CA . TRP B 1 4 ? -13.695 -10.633 -16.25 1 97.81 4 TRP B CA 1
ATOM 1544 C C . TRP B 1 4 ? -14.898 -9.797 -16.672 1 97.81 4 TRP B C 1
ATOM 1546 O O . TRP B 1 4 ? -14.781 -8.594 -16.891 1 97.81 4 TRP B O 1
ATOM 1556 N N . LYS B 1 5 ? -16.031 -10.414 -16.766 1 98.06 5 LYS B N 1
ATOM 1557 C CA . LYS B 1 5 ? -17.281 -9.727 -17.109 1 98.06 5 LYS B CA 1
ATOM 1558 C C . LYS B 1 5 ? -18.094 -9.383 -15.867 1 98.06 5 LYS B C 1
ATOM 1560 O O . LYS B 1 5 ? -18.359 -10.25 -15.039 1 98.06 5 LYS B O 1
ATOM 1565 N N . THR B 1 6 ? -18.422 -8.094 -15.711 1 98.44 6 THR B N 1
ATOM 1566 C CA . THR B 1 6 ? -19.312 -7.703 -14.633 1 98.44 6 THR B CA 1
ATOM 1567 C C . THR B 1 6 ? -20.766 -8.047 -14.984 1 98.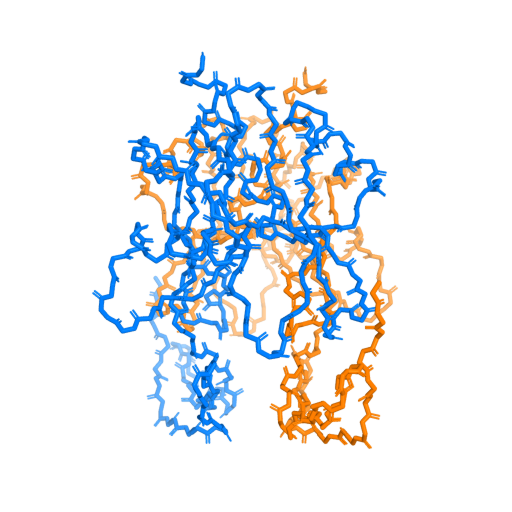44 6 THR B C 1
ATOM 1569 O O . THR B 1 6 ? -21.297 -7.574 -16 1 98.44 6 THR B O 1
ATOM 1572 N N . LEU B 1 7 ? -21.422 -8.781 -14.203 1 98.62 7 LEU B N 1
ATOM 1573 C CA . LEU B 1 7 ? -22.781 -9.211 -14.453 1 98.62 7 LEU B CA 1
ATOM 1574 C C . LEU B 1 7 ? -23.781 -8.305 -13.719 1 98.62 7 LEU B C 1
ATOM 1576 O O . LEU B 1 7 ? -24.875 -8.047 -14.219 1 98.62 7 LEU B O 1
ATOM 1580 N N . ASN B 1 8 ? -23.484 -7.953 -12.508 1 98.44 8 ASN B N 1
ATOM 1581 C CA . ASN B 1 8 ? -24.281 -7.082 -11.648 1 98.44 8 ASN B CA 1
ATOM 1582 C C . ASN B 1 8 ? -23.406 -6.305 -10.672 1 98.44 8 ASN B C 1
ATOM 1584 O O . ASN B 1 8 ? -22.328 -6.758 -10.297 1 98.44 8 ASN B O 1
ATOM 1588 N N . SER B 1 9 ? -23.875 -5.141 -10.312 1 98.38 9 SER B N 1
ATOM 1589 C CA . SER B 1 9 ? -23.172 -4.312 -9.328 1 98.38 9 SER B CA 1
ATOM 1590 C C . SER B 1 9 ? -24.156 -3.639 -8.383 1 98.38 9 SER B C 1
ATOM 1592 O O . SER B 1 9 ? -25.188 -3.113 -8.82 1 98.38 9 SER B O 1
ATOM 1594 N N . GLU B 1 10 ? -23.812 -3.742 -7.098 1 97.75 10 GLU B N 1
ATOM 1595 C CA . GLU B 1 10 ? -24.609 -3.057 -6.074 1 97.75 10 GLU B CA 1
ATOM 1596 C C . GLU B 1 10 ? -23.703 -2.355 -5.062 1 97.75 10 GLU B C 1
ATOM 1598 O O . GLU B 1 10 ? -22.672 -2.9 -4.656 1 97.75 10 GLU B O 1
ATOM 1603 N N . TYR B 1 11 ? -24.109 -1.124 -4.688 1 97.75 11 TYR B N 1
ATOM 1604 C CA . TYR B 1 11 ? -23.344 -0.411 -3.68 1 97.75 11 TYR B CA 1
ATOM 1605 C C . TYR B 1 11 ? -23.734 -0.851 -2.273 1 97.75 11 TYR B C 1
ATOM 1607 O O . TYR B 1 11 ? -24.906 -0.857 -1.926 1 97.75 11 TYR B O 1
ATOM 1615 N N . CYS B 1 12 ? -22.703 -1.259 -1.502 1 96.19 12 CYS B N 1
ATOM 1616 C CA . CYS B 1 12 ? -22.891 -1.499 -0.078 1 96.19 12 CYS B CA 1
ATOM 1617 C C . CYS B 1 12 ? -23.031 -0.185 0.682 1 96.19 12 CYS B C 1
ATOM 1619 O O . CYS B 1 12 ? -23.859 -0.077 1.6 1 96.19 12 CYS B O 1
ATOM 1621 N N . TYR B 1 13 ? -22.25 0.792 0.341 1 96.38 13 TYR B N 1
ATOM 1622 C CA . TYR B 1 13 ? -22.359 2.154 0.848 1 96.38 13 TYR B CA 1
ATOM 1623 C C . TYR B 1 13 ? -21.719 3.146 -0.116 1 96.38 13 TYR B C 1
ATOM 1625 O O . TYR B 1 13 ? -20.906 2.76 -0.966 1 96.38 13 TYR B O 1
ATOM 1633 N N . GLN B 1 14 ? -22.125 4.355 0.001 1 96.94 14 GLN B N 1
ATOM 1634 C CA . GLN B 1 14 ? -21.547 5.504 -0.684 1 96.94 14 GLN B CA 1
ATOM 1635 C C . GLN B 1 14 ? -21.328 6.668 0.281 1 96.94 14 GLN B C 1
ATOM 1637 O O . GLN B 1 14 ? -22.266 7.105 0.954 1 96.94 14 GLN B O 1
ATOM 1642 N N . THR B 1 15 ? -20.047 7.105 0.393 1 95.06 15 THR B N 1
ATOM 1643 C CA . THR B 1 15 ? -19.703 8.195 1.298 1 95.06 15 THR B CA 1
ATOM 1644 C C . THR B 1 15 ? -18.734 9.164 0.627 1 95.06 15 THR B C 1
ATOM 1646 O O . THR B 1 15 ? -18.172 8.859 -0.42 1 95.06 15 THR B O 1
ATOM 1649 N N . PRO B 1 16 ? -18.516 10.344 1.17 1 91.62 16 PRO B N 1
ATOM 1650 C CA . PRO B 1 16 ? -17.516 11.266 0.641 1 91.62 16 PRO B CA 1
ATOM 1651 C C . PRO B 1 16 ? -16.094 10.711 0.737 1 91.62 16 PRO B C 1
ATOM 1653 O O . PRO B 1 16 ? -15.188 11.211 0.071 1 91.62 16 PRO B O 1
ATOM 1656 N N . PHE B 1 17 ? -15.859 9.648 1.485 1 92.5 17 PHE B N 1
ATOM 1657 C CA . PHE B 1 17 ? -14.531 9.117 1.727 1 92.5 17 PHE B CA 1
ATOM 1658 C C . PHE B 1 17 ? -14.273 7.879 0.871 1 92.5 17 PHE B C 1
ATOM 1660 O O . PHE B 1 17 ? -13.172 7.336 0.864 1 92.5 17 PHE B O 1
ATOM 1667 N N . GLY B 1 18 ? -15.312 7.43 0.187 1 95.44 18 GLY B N 1
ATOM 1668 C CA . GLY B 1 18 ? -15.219 6.254 -0.663 1 95.44 18 GLY B CA 1
ATOM 1669 C C . GLY B 1 18 ? -16.5 5.449 -0.722 1 95.44 18 GLY B C 1
ATOM 1670 O O . GLY B 1 18 ? -17.406 5.656 0.091 1 95.44 18 GLY B O 1
ATOM 1671 N N . ASN B 1 19 ? -16.547 4.621 -1.711 1 98 19 ASN B N 1
ATOM 1672 C CA . ASN B 1 19 ? -17.672 3.719 -1.918 1 98 19 ASN B CA 1
ATOM 1673 C C . ASN B 1 19 ? -17.234 2.256 -1.895 1 98 19 ASN B C 1
ATOM 1675 O O . ASN B 1 19 ? -16.062 1.95 -2.145 1 98 19 ASN B O 1
ATOM 1679 N N . LEU B 1 20 ? -18.156 1.394 -1.547 1 98.31 20 LEU B N 1
ATOM 1680 C CA . LEU B 1 20 ? -17.969 -0.048 -1.669 1 98.31 20 LEU B CA 1
ATOM 1681 C C . LEU B 1 20 ? -19.062 -0.671 -2.514 1 98.31 20 LEU B C 1
ATOM 1683 O O . LEU B 1 20 ? -20.25 -0.517 -2.205 1 98.31 20 LEU B O 1
ATOM 1687 N N . ARG B 1 21 ? -18.578 -1.315 -3.543 1 97.31 21 ARG B N 1
ATOM 1688 C CA . ARG B 1 21 ? -19.531 -2.059 -4.355 1 97.31 21 ARG B CA 1
ATOM 1689 C C . ARG B 1 21 ? -19.312 -3.562 -4.219 1 97.31 21 ARG B C 1
ATOM 1691 O O . ARG B 1 21 ? -18.188 -4.012 -3.959 1 97.31 21 ARG B O 1
ATOM 1698 N N . LYS B 1 22 ? -20.375 -4.258 -4.34 1 97.88 22 LYS B N 1
ATOM 1699 C CA . LYS B 1 22 ? -20.391 -5.715 -4.465 1 97.88 22 LYS B CA 1
ATOM 1700 C C . LYS B 1 22 ? -20.781 -6.137 -5.879 1 97.88 22 LYS B C 1
ATOM 1702 O O . LYS B 1 22 ? -21.922 -5.906 -6.312 1 97.88 22 LYS B O 1
ATOM 1707 N N . ASP B 1 23 ? -19.859 -6.754 -6.57 1 98.44 23 ASP B N 1
ATOM 1708 C CA . ASP B 1 23 ? -20.078 -7.137 -7.965 1 98.44 23 ASP B CA 1
ATOM 1709 C C . ASP B 1 23 ? -20.25 -8.648 -8.102 1 98.44 23 ASP B C 1
ATOM 1711 O O . ASP B 1 23 ? -19.594 -9.414 -7.391 1 98.44 23 ASP B O 1
ATOM 1715 N N . GLN B 1 24 ? -21.203 -9.023 -8.922 1 98.62 24 GLN B N 1
ATOM 1716 C CA . GLN B 1 24 ? -21.172 -10.359 -9.508 1 98.62 24 GLN B CA 1
ATOM 1717 C C . GLN B 1 24 ? -20.359 -10.375 -10.797 1 98.62 24 GLN B C 1
ATOM 1719 O O . GLN B 1 24 ? -20.594 -9.57 -11.695 1 98.62 24 GLN B O 1
ATOM 1724 N N . CYS B 1 25 ? -19.359 -11.234 -10.867 1 98.38 25 CYS B N 1
ATOM 1725 C CA . CYS B 1 25 ? -18.5 -11.211 -12.055 1 98.38 25 CYS B CA 1
ATOM 1726 C C . CYS B 1 25 ? -18.234 -12.625 -12.555 1 98.38 25 CYS B C 1
ATOM 1728 O O . CYS B 1 25 ? -18.312 -13.586 -11.789 1 98.38 25 CYS B O 1
ATOM 1730 N N . GLU B 1 26 ? -17.984 -12.734 -13.852 1 98.5 26 GLU B N 1
ATOM 1731 C CA . GLU B 1 26 ? -17.719 -14.008 -14.523 1 98.5 26 GLU B CA 1
ATOM 1732 C C . GLU B 1 26 ? -16.328 -14.039 -15.125 1 98.5 26 GLU B C 1
ATOM 1734 O O . GLU B 1 26 ? -15.938 -13.133 -15.867 1 98.5 26 GLU B O 1
ATOM 1739 N N . LEU B 1 27 ? -15.633 -15.102 -14.734 1 97.69 27 LEU B N 1
ATOM 1740 C CA . LEU B 1 27 ? -14.297 -15.312 -15.273 1 97.69 27 LEU B CA 1
ATOM 1741 C C . LEU B 1 27 ? -14.367 -15.859 -16.703 1 97.69 27 LEU B C 1
ATOM 1743 O O . LEU B 1 27 ? -15.406 -16.375 -17.125 1 97.69 27 LEU B O 1
ATOM 1747 N N . PRO B 1 28 ? -13.25 -15.734 -17.422 1 96.38 28 PRO B N 1
ATOM 1748 C CA . PRO B 1 28 ? -13.227 -16.25 -18.797 1 96.38 28 PRO B CA 1
ATOM 1749 C C . PRO B 1 28 ? -13.523 -17.75 -18.859 1 96.38 28 PRO B C 1
ATOM 1751 O O . PRO B 1 28 ? -14.07 -18.234 -19.859 1 96.38 28 PRO B O 1
ATOM 1754 N N . ASN B 1 29 ? -13.211 -18.453 -17.844 1 95.62 29 ASN B N 1
ATOM 1755 C CA . ASN B 1 29 ? -13.438 -19.891 -17.828 1 95.62 29 ASN B CA 1
ATOM 1756 C C . ASN B 1 29 ? -14.867 -20.234 -17.422 1 95.62 29 ASN B C 1
ATOM 1758 O O . ASN B 1 29 ? -15.195 -21.406 -17.234 1 95.62 29 ASN B O 1
ATOM 1762 N N . GLY B 1 30 ? -15.625 -19.25 -17.109 1 96.5 30 GLY B N 1
ATOM 1763 C CA . GLY B 1 30 ? -17.031 -19.469 -16.844 1 96.5 30 GLY B CA 1
ATOM 1764 C C . GLY B 1 30 ? -17.391 -19.438 -15.367 1 96.5 30 GLY B C 1
ATOM 1765 O O . GLY B 1 30 ? -18.562 -19.391 -15.008 1 96.5 30 GLY B O 1
ATOM 1766 N N . VAL B 1 31 ? -16.422 -19.453 -14.516 1 97.06 31 VAL B N 1
ATOM 1767 C CA . VAL B 1 31 ? -16.656 -19.391 -13.078 1 97.06 31 VAL B CA 1
ATOM 1768 C C . VAL B 1 31 ? -17.266 -18.031 -12.719 1 97.06 31 VAL B C 1
ATOM 1770 O O . VAL B 1 31 ? -16.797 -17 -13.188 1 97.06 31 VAL B O 1
ATOM 1773 N N . VAL B 1 32 ? -18.312 -18.094 -11.922 1 97.88 32 VAL B N 1
ATOM 1774 C CA . VAL B 1 32 ? -18.984 -16.859 -11.492 1 97.88 32 VAL B CA 1
ATOM 1775 C C . VAL B 1 32 ? -18.688 -16.594 -10.016 1 97.88 32 VAL B C 1
ATOM 1777 O O . VAL B 1 32 ? -18.875 -17.484 -9.18 1 97.88 32 VAL B O 1
ATOM 1780 N N . ILE B 1 33 ? -18.172 -15.461 -9.719 1 97.06 33 ILE B N 1
ATOM 1781 C CA . ILE B 1 33 ? -18.047 -14.984 -8.344 1 97.06 33 ILE B CA 1
ATOM 1782 C C . ILE B 1 33 ? -19.266 -14.125 -7.984 1 97.06 33 ILE B C 1
ATOM 1784 O O . ILE B 1 33 ? -19.531 -13.117 -8.633 1 97.06 33 ILE B O 1
ATOM 1788 N N . GLN B 1 34 ? -19.953 -14.5 -6.957 1 96.69 34 GLN B N 1
ATOM 1789 C CA . GLN B 1 34 ? -21.219 -13.852 -6.621 1 96.69 34 GLN B CA 1
ATOM 1790 C C . GLN B 1 34 ? -21 -12.5 -5.957 1 96.69 34 GLN B C 1
ATOM 1792 O O . GLN B 1 34 ? -21.766 -11.562 -6.164 1 96.69 34 GLN B O 1
ATOM 1797 N N . ASN B 1 35 ? -20.016 -12.477 -5.145 1 97.06 35 ASN B N 1
ATOM 1798 C CA . ASN B 1 35 ? -19.734 -11.258 -4.387 1 97.06 35 ASN B CA 1
ATOM 1799 C C . ASN B 1 35 ? -18.266 -10.891 -4.449 1 97.06 35 ASN B C 1
ATOM 1801 O O . ASN B 1 35 ? -17.453 -11.414 -3.686 1 97.06 35 ASN B O 1
ATOM 1805 N N . TYR B 1 36 ? -17.969 -10.039 -5.41 1 97.62 36 TYR B N 1
ATOM 1806 C CA . TYR B 1 36 ? -16.641 -9.438 -5.477 1 97.62 36 TYR B CA 1
ATOM 1807 C C . TYR B 1 36 ? -16.672 -7.996 -4.988 1 97.62 36 TYR B C 1
ATOM 1809 O O . TYR B 1 36 ? -17.328 -7.145 -5.594 1 97.62 36 TYR B O 1
ATOM 1817 N N . TYR B 1 37 ? -15.992 -7.703 -3.914 1 98 37 TYR B N 1
ATOM 1818 C CA . TYR B 1 37 ? -16.062 -6.387 -3.293 1 98 37 TYR B CA 1
ATOM 1819 C C . TYR B 1 37 ? -14.992 -5.461 -3.861 1 98 37 TYR B C 1
ATOM 1821 O O . TYR B 1 37 ? -13.812 -5.82 -3.918 1 98 37 TYR B O 1
ATOM 1829 N N . VAL B 1 38 ? -15.406 -4.309 -4.336 1 98.31 38 VAL B N 1
ATOM 1830 C CA . VAL B 1 38 ? -14.539 -3.316 -4.961 1 98.31 38 VAL B CA 1
ATOM 1831 C C . VAL B 1 38 ? -14.641 -1.992 -4.207 1 98.31 38 VAL B C 1
ATOM 1833 O O . VAL B 1 38 ? -15.719 -1.398 -4.125 1 98.31 38 VAL B O 1
ATOM 1836 N N . ASN B 1 39 ? -13.523 -1.531 -3.666 1 98.25 39 ASN B N 1
ATOM 1837 C CA . ASN B 1 39 ? -13.438 -0.218 -3.035 1 98.25 39 ASN B CA 1
ATOM 1838 C C . ASN B 1 39 ? -13.148 0.877 -4.059 1 98.25 39 ASN B C 1
ATOM 1840 O O . ASN B 1 39 ? -12.164 0.803 -4.793 1 98.25 39 ASN B O 1
ATOM 1844 N N . GLU B 1 40 ? -14.016 1.863 -4.066 1 97.94 40 GLU B N 1
ATOM 1845 C CA . GLU B 1 40 ? -13.828 3.023 -4.938 1 97.94 40 GLU B CA 1
ATOM 1846 C C . GLU B 1 40 ? -13.391 4.246 -4.137 1 97.94 40 GLU B C 1
ATOM 1848 O O . GLU B 1 40 ? -14.141 4.75 -3.297 1 97.94 40 GLU B O 1
ATOM 1853 N N . TYR B 1 41 ? -12.219 4.73 -4.395 1 97.5 41 TYR B N 1
ATOM 1854 C CA . TYR B 1 41 ? -11.656 5.91 -3.744 1 97.5 41 TYR B CA 1
ATOM 1855 C C . TYR B 1 41 ? -11.219 6.945 -4.773 1 97.5 41 TYR B C 1
ATOM 1857 O O . TYR B 1 41 ? -10.906 6.602 -5.914 1 97.5 41 TYR B O 1
ATOM 1865 N N . ALA B 1 42 ? -11.242 8.234 -4.32 1 96.94 42 ALA B N 1
ATOM 1866 C CA . ALA B 1 42 ? -10.477 9.219 -5.07 1 96.94 42 ALA B CA 1
ATOM 1867 C C . ALA B 1 42 ? -8.992 8.867 -5.082 1 96.94 42 ALA B C 1
ATOM 1869 O O . ALA B 1 42 ? -8.516 8.148 -4.207 1 96.94 42 ALA B O 1
ATOM 1870 N N . ASP B 1 43 ? -8.297 9.328 -6.094 1 98 43 ASP B N 1
ATOM 1871 C CA . ASP B 1 43 ? -6.852 9.141 -6.078 1 98 43 ASP B CA 1
ATOM 1872 C C . ASP B 1 43 ? -6.219 9.836 -4.875 1 98 43 ASP B C 1
ATOM 1874 O O . ASP B 1 43 ? -6.715 10.875 -4.418 1 98 43 ASP B O 1
ATOM 1878 N N . TRP B 1 44 ? -5.207 9.242 -4.371 1 98.56 44 TRP B N 1
ATOM 1879 C CA . TRP B 1 44 ? -4.465 9.781 -3.234 1 98.56 44 TRP B CA 1
ATOM 1880 C C . TRP B 1 44 ? -3.148 10.398 -3.688 1 98.56 44 TRP B C 1
ATOM 1882 O O . TRP B 1 44 ? -2.596 10.008 -4.719 1 98.56 44 TRP B O 1
ATOM 1892 N N . VAL B 1 45 ? -2.67 11.352 -2.939 1 98.81 45 VAL B N 1
ATOM 1893 C CA . VAL B 1 45 ? -1.356 11.953 -3.139 1 98.81 45 VAL B CA 1
ATOM 1894 C C . VAL B 1 45 ? -0.586 11.969 -1.821 1 98.81 45 VAL B C 1
ATOM 1896 O O . VAL B 1 45 ? -1.182 12.078 -0.747 1 98.81 45 VAL B O 1
ATOM 1899 N N . ASN B 1 46 ? 0.725 11.766 -1.881 1 98.94 46 ASN B N 1
ATOM 1900 C CA . ASN B 1 46 ? 1.601 11.938 -0.727 1 98.94 46 ASN B CA 1
ATOM 1901 C C . ASN B 1 46 ? 2.975 12.461 -1.138 1 98.94 46 ASN B C 1
ATOM 1903 O O . ASN B 1 46 ? 3.285 12.531 -2.328 1 98.94 46 ASN B O 1
ATOM 1907 N N . ALA B 1 47 ? 3.775 12.93 -0.144 1 98.94 47 ALA B N 1
ATOM 1908 C CA . ALA B 1 47 ? 5.051 13.523 -0.537 1 98.94 47 ALA B CA 1
ATOM 1909 C C . ALA B 1 47 ? 6.098 13.359 0.561 1 98.94 47 ALA B C 1
ATOM 1911 O O . ALA B 1 47 ? 5.789 13.492 1.747 1 98.94 47 ALA B O 1
ATOM 1912 N N . ILE B 1 48 ? 7.266 13.016 0.111 1 98.94 48 ILE B N 1
ATOM 1913 C CA . ILE B 1 48 ? 8.445 13.289 0.92 1 98.94 48 ILE B CA 1
ATOM 1914 C C . ILE B 1 48 ? 8.766 14.789 0.883 1 98.94 48 ILE B C 1
ATOM 1916 O O . ILE B 1 48 ? 9.07 15.336 -0.177 1 98.94 48 ILE B O 1
ATOM 1920 N N . VAL B 1 49 ? 8.617 15.422 1.976 1 98.94 49 VAL B N 1
ATOM 1921 C CA . VAL B 1 49 ? 8.883 16.859 2.105 1 98.94 49 VAL B CA 1
ATOM 1922 C C . VAL B 1 49 ? 10.227 17.062 2.811 1 98.94 49 VAL B C 1
ATOM 1924 O O . VAL B 1 49 ? 10.383 16.719 3.98 1 98.94 49 VAL B O 1
ATOM 1927 N N . MET B 1 50 ? 11.148 17.672 2.121 1 98.75 50 MET B N 1
ATOM 1928 C CA . MET B 1 50 ? 12.492 17.812 2.658 1 98.75 50 MET B CA 1
ATOM 1929 C C . MET B 1 50 ? 12.875 19.281 2.795 1 98.75 50 MET B C 1
ATOM 1931 O O . MET B 1 50 ? 12.695 20.062 1.861 1 98.75 50 MET B O 1
ATOM 1935 N N . THR B 1 51 ? 13.43 19.656 3.889 1 98.75 51 THR B N 1
ATOM 1936 C CA . THR B 1 51 ? 13.945 21 4.094 1 98.75 51 THR B CA 1
ATOM 1937 C C . THR B 1 51 ? 15.32 21.156 3.443 1 98.75 51 THR B C 1
ATOM 1939 O O . THR B 1 51 ? 15.906 20.172 2.977 1 98.75 51 THR B O 1
ATOM 1942 N N . LYS B 1 52 ? 15.812 22.359 3.445 1 97.88 52 LYS B N 1
ATOM 1943 C CA . LYS B 1 52 ? 17.125 22.641 2.879 1 97.88 52 LYS B CA 1
ATOM 1944 C C . LYS B 1 52 ? 18.219 21.953 3.672 1 97.88 52 LYS B C 1
ATOM 1946 O O . LYS B 1 52 ? 19.297 21.641 3.133 1 97.88 52 LYS B O 1
ATOM 1951 N N . ASP B 1 53 ? 18 21.672 4.953 1 97.62 53 ASP B N 1
ATOM 1952 C CA . ASP B 1 53 ? 18.984 21.031 5.824 1 97.62 53 ASP B CA 1
ATOM 1953 C C . ASP B 1 53 ? 18.828 19.516 5.816 1 97.62 53 ASP B C 1
ATOM 1955 O O . ASP B 1 53 ? 19.219 18.844 6.77 1 97.62 53 ASP B O 1
ATOM 1959 N N . ASN B 1 54 ? 18.109 18.969 4.887 1 97.44 54 ASN B N 1
ATOM 1960 C CA . ASN B 1 54 ? 17.984 17.547 4.645 1 97.44 54 ASN B CA 1
ATOM 1961 C C . ASN B 1 54 ? 17.125 16.875 5.715 1 97.44 54 ASN B C 1
ATOM 1963 O O . ASN B 1 54 ? 17.344 15.703 6.047 1 97.44 54 ASN B O 1
ATOM 1967 N N . GLN B 1 55 ? 16.219 17.641 6.289 1 98.56 55 GLN B N 1
ATOM 1968 C CA . GLN B 1 55 ? 15.234 17.078 7.207 1 98.56 55 GLN B CA 1
ATOM 1969 C C . GLN B 1 55 ? 13.953 16.688 6.473 1 98.56 55 GLN B C 1
ATOM 1971 O O . GLN B 1 55 ? 13.484 17.438 5.609 1 98.56 55 GLN B O 1
ATOM 1976 N N . ILE B 1 56 ? 13.461 15.555 6.773 1 98.69 56 ILE B N 1
ATOM 1977 C CA . ILE B 1 56 ? 12.172 15.133 6.246 1 98.69 56 ILE B CA 1
ATOM 1978 C C . ILE B 1 56 ? 11.055 15.539 7.207 1 98.69 56 ILE B C 1
ATOM 1980 O O . ILE B 1 56 ? 11.172 15.352 8.422 1 98.69 56 ILE B O 1
ATOM 1984 N N . VAL B 1 57 ? 10.023 16.156 6.738 1 98.88 57 VAL B N 1
ATOM 1985 C CA . VAL B 1 57 ? 8.875 16.578 7.527 1 98.88 57 VAL B CA 1
ATOM 1986 C C . VAL B 1 57 ? 7.875 15.422 7.629 1 98.88 57 VAL B C 1
ATOM 1988 O O . VAL B 1 57 ? 7.387 14.922 6.613 1 98.88 57 VAL B O 1
ATOM 1991 N N . LEU B 1 58 ? 7.582 14.984 8.852 1 98.62 58 LEU B N 1
ATOM 1992 C CA . LEU B 1 58 ? 6.652 13.891 9.109 1 98.62 58 LEU B CA 1
ATOM 1993 C C . LEU B 1 58 ? 5.48 14.367 9.961 1 98.62 58 LEU B C 1
ATOM 1995 O O . LEU B 1 58 ? 5.598 15.359 10.688 1 98.62 58 LEU B O 1
ATOM 1999 N N . VAL B 1 59 ? 4.41 13.688 9.82 1 98.69 59 VAL B N 1
ATOM 2000 C CA . VAL B 1 59 ? 3.244 13.906 10.672 1 98.69 59 VAL B CA 1
ATOM 2001 C C . VAL B 1 59 ? 2.982 12.672 11.523 1 98.69 59 VAL B C 1
ATOM 2003 O O . VAL B 1 59 ? 3.225 11.547 11.086 1 98.69 59 VAL B O 1
ATOM 2006 N N . GLU B 1 60 ? 2.562 12.852 12.734 1 98.25 60 GLU B N 1
ATOM 2007 C CA . GLU B 1 60 ? 2.125 11.781 13.617 1 98.25 60 GLU B CA 1
ATOM 2008 C C . GLU B 1 60 ? 0.633 11.891 13.922 1 98.25 60 GLU B C 1
ATOM 2010 O O . GLU B 1 60 ? 0.147 12.961 14.297 1 98.25 60 GLU B O 1
ATOM 2015 N N . GLN B 1 61 ? -0.078 10.914 13.742 1 97.31 61 GLN B N 1
ATOM 2016 C CA . GLN B 1 61 ? -1.511 10.922 14.016 1 97.31 61 GLN B CA 1
ATOM 2017 C C . GLN B 1 61 ? -2.008 9.539 14.414 1 97.31 61 GLN B C 1
ATOM 2019 O O . GLN B 1 61 ? -1.383 8.531 14.07 1 97.31 61 GLN B O 1
ATOM 2024 N N . TYR B 1 62 ? -3.084 9.523 15.141 1 97.88 62 TYR B N 1
ATOM 2025 C CA . TYR B 1 62 ? -3.75 8.281 15.516 1 97.88 62 TYR B CA 1
ATOM 2026 C C . TYR B 1 62 ? -4.523 7.699 14.336 1 97.88 62 TYR B C 1
ATOM 2028 O O . TYR B 1 62 ? -5.262 8.422 13.656 1 97.88 62 TYR B O 1
ATOM 2036 N N . ARG B 1 63 ? -4.324 6.469 14.039 1 98 63 ARG B N 1
ATOM 2037 C CA . ARG B 1 63 ? -5.07 5.746 13.016 1 98 63 ARG B CA 1
ATOM 2038 C C . ARG B 1 63 ? -5.965 4.68 13.648 1 98 63 ARG B C 1
ATOM 2040 O O . ARG B 1 63 ? -5.469 3.699 14.211 1 98 63 ARG B O 1
ATOM 2047 N N . TYR B 1 64 ? -7.188 4.766 13.438 1 98.19 64 TYR B N 1
ATOM 2048 C CA . TYR B 1 64 ? -8.203 4.023 14.18 1 98.19 64 TYR B CA 1
ATOM 2049 C C . TYR B 1 64 ? -8.117 2.533 13.867 1 98.19 64 TYR B C 1
ATOM 2051 O O . TYR B 1 64 ? -8.07 1.706 14.781 1 98.19 64 TYR B O 1
ATOM 2059 N N . ALA B 1 65 ? -8.031 2.164 12.656 1 98.38 65 ALA B N 1
ATOM 2060 C CA . ALA B 1 65 ? -8.016 0.749 12.289 1 98.38 65 ALA B CA 1
ATOM 2061 C C . ALA B 1 65 ? -6.73 0.076 12.758 1 98.38 65 ALA B C 1
ATOM 2063 O O . ALA B 1 65 ? -6.738 -1.103 13.117 1 98.38 65 ALA B O 1
ATOM 2064 N N . GLY B 1 66 ? -5.66 0.85 12.727 1 98.19 66 GLY B N 1
ATOM 2065 C CA . GLY B 1 66 ? -4.391 0.338 13.219 1 98.19 66 GLY B CA 1
ATOM 2066 C C . GLY B 1 66 ? -4.27 0.39 14.727 1 98.19 66 GLY B C 1
ATOM 2067 O O . GLY B 1 66 ? -3.363 -0.217 15.305 1 98.19 66 GLY B O 1
ATOM 2068 N N . ASP B 1 67 ? -5.129 1.145 15.336 1 97.88 67 ASP B N 1
ATOM 2069 C CA . ASP B 1 67 ? -5.25 1.297 16.781 1 97.88 67 ASP B CA 1
ATOM 2070 C C . ASP B 1 67 ? -3.926 1.74 17.406 1 97.88 67 ASP B C 1
ATOM 2072 O O . ASP B 1 67 ? -3.463 1.151 18.375 1 97.88 67 ASP B O 1
ATOM 2076 N N . ASP B 1 68 ? -3.303 2.654 16.781 1 97.81 68 ASP B N 1
ATOM 2077 C CA . ASP B 1 68 ? -2.037 3.215 17.25 1 97.81 68 ASP B CA 1
ATOM 2078 C C . ASP B 1 68 ? -1.732 4.535 16.547 1 97.81 68 ASP B C 1
ATOM 2080 O O . ASP B 1 68 ? -2.48 4.961 15.664 1 97.81 68 ASP B O 1
ATOM 2084 N N . CYS B 1 69 ? -0.652 5.168 17.047 1 97.62 69 CYS B N 1
ATOM 2085 C CA . CYS B 1 69 ? -0.131 6.352 16.375 1 97.62 69 CYS B CA 1
ATOM 2086 C C . CYS B 1 69 ? 0.978 5.98 15.391 1 97.62 69 CYS B C 1
ATOM 2088 O O . CYS B 1 69 ? 1.811 5.121 15.688 1 97.62 69 CYS B O 1
ATOM 2090 N N . PHE B 1 70 ? 0.954 6.625 14.273 1 98.06 70 PHE B N 1
ATOM 2091 C CA . PHE B 1 70 ? 1.925 6.34 13.227 1 98.06 70 PHE B CA 1
ATOM 2092 C C . PHE B 1 70 ? 2.635 7.613 12.781 1 98.06 70 PHE B C 1
ATOM 2094 O O . PHE B 1 70 ? 2.01 8.664 12.656 1 98.06 70 PHE B O 1
ATOM 2101 N N . LEU B 1 71 ? 3.938 7.523 12.609 1 97.88 71 LEU B N 1
ATOM 2102 C CA . LEU B 1 71 ? 4.695 8.539 11.898 1 97.88 71 LEU B CA 1
ATOM 2103 C C . LEU B 1 71 ? 4.562 8.367 10.391 1 97.88 71 LEU B C 1
ATOM 2105 O O . LEU B 1 71 ? 4.898 7.305 9.852 1 97.88 71 LEU B O 1
ATOM 2109 N N . GLU B 1 72 ? 4.07 9.383 9.695 1 98.56 72 GLU B N 1
ATOM 2110 C CA . GLU B 1 72 ? 3.736 9.289 8.281 1 98.56 72 GLU B CA 1
ATOM 2111 C C . GLU B 1 72 ? 4.23 10.516 7.512 1 98.56 72 GLU B C 1
ATOM 2113 O O . GLU B 1 72 ? 4.57 11.531 8.109 1 98.56 72 GLU B O 1
ATOM 2118 N N . ILE B 1 73 ? 4.293 10.375 6.199 1 98.81 73 ILE B N 1
ATOM 2119 C CA . ILE B 1 73 ? 4.48 11.547 5.348 1 98.81 73 ILE B CA 1
ATOM 2120 C C . ILE B 1 73 ? 3.133 12.227 5.109 1 98.81 73 ILE B C 1
ATOM 2122 O O . ILE B 1 73 ? 2.082 11.586 5.195 1 98.81 73 ILE B O 1
ATOM 2126 N N . PRO B 1 74 ? 3.18 13.555 4.898 1 98.88 74 PRO B N 1
ATOM 2127 C CA . PRO B 1 74 ? 1.906 14.211 4.586 1 98.88 74 PRO B CA 1
ATOM 2128 C C . PRO B 1 74 ? 1.23 13.617 3.35 1 98.88 74 PRO B C 1
ATOM 2130 O O . PRO B 1 74 ? 1.908 13.242 2.389 1 98.88 74 PRO B O 1
ATOM 2133 N N . ALA B 1 75 ? -0.043 13.523 3.387 1 98.69 75 ALA B N 1
ATOM 2134 C CA . ALA B 1 75 ? -0.821 12.875 2.338 1 98.69 75 ALA B CA 1
ATOM 2135 C C . ALA B 1 75 ? -2.283 13.305 2.391 1 98.69 75 ALA B C 1
ATOM 2137 O O . ALA B 1 75 ? -2.723 13.914 3.369 1 98.69 75 ALA B O 1
ATOM 2138 N N . GLY B 1 76 ? -3.043 12.953 1.349 1 97.62 76 GLY B N 1
ATOM 2139 C CA . GLY B 1 76 ? -4.477 13.195 1.313 1 97.62 76 GLY B CA 1
ATOM 2140 C C . GLY B 1 76 ? -5.121 12.773 0.007 1 97.62 76 GLY B C 1
ATOM 2141 O O . GLY B 1 76 ? -4.48 12.133 -0.828 1 97.62 76 GLY B O 1
ATOM 2142 N N . LYS B 1 77 ? -6.414 13.039 -0.091 1 96.81 77 LYS B N 1
ATOM 2143 C CA . LYS B 1 77 ? -7.156 12.719 -1.308 1 96.81 77 LYS B CA 1
ATOM 2144 C C . LYS B 1 77 ? -7.344 13.953 -2.18 1 96.81 77 LYS B C 1
ATOM 2146 O O . LYS B 1 77 ? -7.391 15.078 -1.673 1 96.81 77 LYS B O 1
ATOM 2151 N N . ILE B 1 78 ? -7.453 13.711 -3.424 1 96.38 78 ILE B N 1
ATOM 2152 C CA . ILE B 1 78 ? -7.715 14.797 -4.363 1 96.38 78 ILE B CA 1
ATOM 2153 C C . ILE B 1 78 ? -9.148 15.289 -4.195 1 96.38 78 ILE B C 1
ATOM 2155 O O . ILE B 1 78 ? -10.07 14.492 -4.035 1 96.38 78 ILE B O 1
ATOM 2159 N N . GLU B 1 79 ? -9.266 16.531 -4.18 1 92.81 79 GLU B N 1
ATOM 2160 C CA . GLU B 1 79 ? -10.578 17.156 -4.09 1 92.81 79 GLU B CA 1
ATOM 2161 C C . GLU B 1 79 ? -11 17.766 -5.426 1 92.81 79 GLU B C 1
ATOM 2163 O O . GLU B 1 79 ? -10.195 18.391 -6.113 1 92.81 79 GLU B O 1
ATOM 2168 N N . ALA B 1 80 ? -12.188 17.562 -5.762 1 84.06 80 ALA B N 1
ATOM 2169 C CA . ALA B 1 80 ? -12.805 18.156 -6.945 1 84.06 80 ALA B CA 1
ATOM 2170 C C . ALA B 1 80 ? -11.945 17.938 -8.188 1 84.06 80 ALA B C 1
ATOM 2172 O O . ALA B 1 80 ? -11.602 16.797 -8.508 1 84.06 80 ALA B O 1
ATOM 2173 N N . ASN B 1 81 ? -11.547 19.016 -8.906 1 88.94 81 ASN B N 1
ATOM 2174 C CA . ASN B 1 81 ? -10.789 18.891 -10.148 1 88.94 81 ASN B CA 1
ATOM 2175 C C . ASN B 1 81 ? -9.391 19.484 -10.016 1 88.94 81 ASN B C 1
ATOM 2177 O O . ASN B 1 81 ? -8.844 20.031 -10.977 1 88.94 81 ASN B O 1
ATOM 2181 N N . GLU B 1 82 ? -8.859 19.312 -8.867 1 95.06 82 GLU B N 1
ATOM 2182 C CA . GLU B 1 82 ? -7.504 19.828 -8.719 1 95.06 82 GLU B CA 1
ATOM 2183 C C . GLU B 1 82 ? -6.477 18.875 -9.312 1 95.06 82 GLU B C 1
ATOM 2185 O O . GLU B 1 82 ? -6.723 17.672 -9.406 1 95.06 82 GLU B O 1
ATOM 2190 N N . SER B 1 83 ? -5.387 19.469 -9.773 1 97.75 83 SER B N 1
ATOM 2191 C CA . SER B 1 83 ? -4.27 18.641 -10.203 1 97.75 83 SER B CA 1
ATOM 2192 C C . SER B 1 83 ? -3.648 17.891 -9.023 1 97.75 83 SER B C 1
ATOM 2194 O O . SER B 1 83 ? -3.816 18.297 -7.871 1 97.75 83 SER B O 1
ATOM 2196 N N . TYR B 1 84 ? -2.957 16.828 -9.281 1 98.38 84 TYR B N 1
ATOM 2197 C CA . TYR B 1 84 ? -2.262 16.094 -8.234 1 98.38 84 TYR B CA 1
ATOM 2198 C C . TYR B 1 84 ? -1.257 16.984 -7.516 1 98.38 84 TYR B C 1
ATOM 2200 O O . TYR B 1 84 ? -1.123 16.906 -6.293 1 98.38 84 TYR B O 1
ATOM 2208 N N . GLU B 1 85 ? -0.574 17.812 -8.273 1 98.25 85 GLU B N 1
ATOM 2209 C CA . GLU B 1 85 ? 0.412 18.734 -7.719 1 98.25 85 GLU B CA 1
ATOM 2210 C C . GLU B 1 85 ? -0.24 19.734 -6.766 1 98.25 85 GLU B C 1
ATOM 2212 O O . GLU B 1 85 ? 0.242 19.938 -5.648 1 98.25 85 GLU B O 1
ATOM 2217 N N . ASP B 1 86 ? -1.341 20.328 -7.191 1 97.94 86 ASP B N 1
ATOM 2218 C CA . ASP B 1 86 ? -2.055 21.266 -6.34 1 97.94 86 ASP B CA 1
ATOM 2219 C C . ASP B 1 86 ? -2.576 20.578 -5.078 1 97.94 86 ASP B C 1
ATOM 2221 O O . ASP B 1 86 ? -2.531 21.156 -3.988 1 97.94 86 ASP B O 1
ATOM 2225 N N . GLY B 1 87 ? -3.082 19.375 -5.258 1 98.12 87 GLY B N 1
ATOM 2226 C CA . GLY B 1 87 ? -3.613 18.609 -4.137 1 98.12 87 GLY B CA 1
ATOM 2227 C C . GLY B 1 87 ? -2.584 18.328 -3.059 1 98.12 87 GLY B C 1
ATOM 2228 O O . GLY B 1 87 ? -2.846 18.547 -1.873 1 98.12 87 GLY B O 1
ATOM 2229 N N . ILE B 1 88 ? -1.361 17.922 -3.496 1 98.56 88 ILE B N 1
ATOM 2230 C CA . ILE B 1 88 ? -0.358 17.547 -2.504 1 98.56 88 ILE B CA 1
ATOM 2231 C C . ILE B 1 88 ? 0.173 18.812 -1.814 1 98.56 88 ILE B C 1
ATOM 2233 O O . ILE B 1 88 ? 0.456 18.797 -0.614 1 98.56 88 ILE B O 1
ATOM 2237 N N . LEU B 1 89 ? 0.287 19.922 -2.549 1 98.44 89 LEU B N 1
ATOM 2238 C CA . LEU B 1 89 ? 0.725 21.172 -1.932 1 98.44 89 LEU B CA 1
ATOM 2239 C C . LEU B 1 89 ? -0.297 21.672 -0.911 1 98.44 89 LEU B C 1
ATOM 2241 O O . LEU B 1 89 ? 0.074 22.156 0.16 1 98.44 89 LEU B O 1
ATOM 2245 N N . ARG B 1 90 ? -1.542 21.562 -1.269 1 97.94 90 ARG B N 1
ATOM 2246 C CA . ARG B 1 90 ? -2.598 21.922 -0.325 1 97.94 90 ARG B CA 1
ATOM 2247 C C . ARG B 1 90 ? -2.516 21.062 0.936 1 97.94 90 ARG B C 1
ATOM 2249 O O . ARG B 1 90 ? -2.527 21.594 2.051 1 97.94 90 ARG B O 1
ATOM 2256 N N . GLU B 1 91 ? -2.41 19.75 0.808 1 98.38 91 GLU B N 1
ATOM 2257 C CA . GLU B 1 91 ? -2.365 18.828 1.936 1 98.38 91 GLU B CA 1
ATOM 2258 C C . GLU B 1 91 ? -1.144 19.078 2.812 1 98.38 91 GLU B C 1
ATOM 2260 O O . GLU B 1 91 ? -1.237 19.047 4.043 1 98.38 91 GLU B O 1
ATOM 2265 N N . VAL B 1 92 ? 0.019 19.297 2.178 1 98.81 92 VAL B N 1
ATOM 2266 C CA . VAL B 1 92 ? 1.243 19.578 2.92 1 98.81 92 VAL B CA 1
ATOM 2267 C C . VAL B 1 92 ? 1.064 20.844 3.75 1 98.81 92 VAL B C 1
ATOM 2269 O O . VAL B 1 92 ? 1.396 20.875 4.938 1 98.81 92 VAL B O 1
ATOM 2272 N N . ARG B 1 93 ? 0.507 21.859 3.148 1 98.62 93 ARG B N 1
ATOM 2273 C CA . ARG B 1 93 ? 0.279 23.109 3.859 1 98.62 93 ARG B CA 1
ATOM 2274 C C . ARG B 1 93 ? -0.695 22.922 5.016 1 98.62 93 ARG B C 1
ATOM 2276 O O . ARG B 1 93 ? -0.432 23.359 6.137 1 98.62 93 ARG B O 1
ATOM 2283 N N . GLU B 1 94 ? -1.813 22.266 4.797 1 98.56 94 GLU B N 1
ATOM 2284 C CA . GLU B 1 94 ? -2.852 22.078 5.809 1 98.56 94 GLU B CA 1
ATOM 2285 C C . GLU B 1 94 ? -2.342 21.234 6.977 1 98.56 94 GLU B C 1
ATOM 2287 O O . GLU B 1 94 ? -2.594 21.562 8.141 1 98.56 94 GLU B O 1
ATOM 2292 N N . GLU B 1 95 ? -1.591 20.219 6.695 1 98.69 95 GLU B N 1
ATOM 2293 C CA . GLU B 1 95 ? -1.205 19.25 7.727 1 98.69 95 GLU B CA 1
ATOM 2294 C C . GLU B 1 95 ? 0.047 19.719 8.469 1 98.69 95 GLU B C 1
ATOM 2296 O O . GLU B 1 95 ? 0.229 19.406 9.648 1 98.69 95 GLU B O 1
ATOM 2301 N N . THR B 1 96 ? 0.964 20.469 7.793 1 98.88 96 THR B N 1
ATOM 2302 C CA . THR B 1 96 ? 2.289 20.672 8.367 1 98.88 96 THR B CA 1
ATOM 2303 C C . THR B 1 96 ? 2.635 22.156 8.453 1 98.88 96 THR B C 1
ATOM 2305 O O . THR B 1 96 ? 3.543 22.547 9.188 1 98.88 96 THR B O 1
ATOM 2308 N N . GLY B 1 97 ? 1.976 22.984 7.629 1 98.81 97 GLY B N 1
ATOM 2309 C CA . GLY B 1 97 ? 2.334 24.391 7.516 1 98.81 97 GLY B CA 1
ATOM 2310 C C . GLY B 1 97 ? 3.52 24.625 6.602 1 98.81 97 GLY B C 1
ATOM 2311 O O . GLY B 1 97 ? 3.916 25.766 6.375 1 98.81 97 GLY B O 1
ATOM 2312 N N . TYR B 1 98 ? 4.102 23.594 6.047 1 98.88 98 TYR B N 1
ATOM 2313 C CA . TYR B 1 98 ? 5.273 23.719 5.188 1 98.88 98 TYR B CA 1
ATOM 2314 C C . TYR B 1 98 ? 4.863 24.031 3.752 1 98.88 98 TYR B C 1
ATOM 2316 O O . TYR B 1 98 ? 3.75 23.703 3.334 1 98.88 98 TYR B O 1
ATOM 2324 N N . THR B 1 99 ? 5.734 24.625 3.045 1 98.62 99 THR B N 1
ATOM 2325 C CA . THR B 1 99 ? 5.625 24.875 1.611 1 98.62 99 THR B CA 1
ATOM 2326 C C . THR B 1 99 ? 7.004 24.891 0.958 1 98.62 99 THR B C 1
ATOM 2328 O O . THR B 1 99 ? 8 24.547 1.593 1 98.62 99 THR B O 1
ATOM 2331 N N . SER B 1 100 ? 7.016 25.094 -0.335 1 98.62 100 SER B N 1
ATOM 2332 C CA . SER B 1 100 ? 8.25 25.203 -1.103 1 98.62 100 SER B CA 1
ATOM 2333 C C . SER B 1 100 ? 8.055 26.078 -2.334 1 98.62 100 SER B C 1
ATOM 2335 O O . SER B 1 100 ? 6.965 26.125 -2.908 1 98.62 100 SER B O 1
ATOM 2337 N N . ARG B 1 101 ? 9.094 26.766 -2.709 1 97.5 101 ARG B N 1
ATOM 2338 C CA . ARG B 1 101 ? 9.078 27.531 -3.955 1 97.5 101 ARG B CA 1
ATOM 2339 C C . ARG B 1 101 ? 9.398 26.641 -5.148 1 97.5 101 ARG B C 1
ATOM 2341 O O . ARG B 1 101 ? 9.188 27.016 -6.297 1 97.5 101 ARG B O 1
ATOM 2348 N N . MET B 1 102 ? 9.875 25.422 -4.859 1 97.44 102 MET B N 1
ATOM 2349 C CA . MET B 1 102 ? 10.195 24.469 -5.91 1 97.44 102 MET B CA 1
ATOM 2350 C C . MET B 1 102 ? 8.969 23.656 -6.309 1 97.44 102 MET B C 1
ATOM 2352 O O . MET B 1 102 ? 8.148 23.297 -5.453 1 97.44 102 MET B O 1
ATOM 2356 N N . LYS B 1 103 ? 8.914 23.406 -7.559 1 97.94 103 LYS B N 1
ATOM 2357 C CA . LYS B 1 103 ? 7.848 22.531 -8.039 1 97.94 103 LYS B CA 1
ATOM 2358 C C . LYS B 1 103 ? 8 21.125 -7.48 1 97.94 103 LYS B C 1
ATOM 2360 O O . 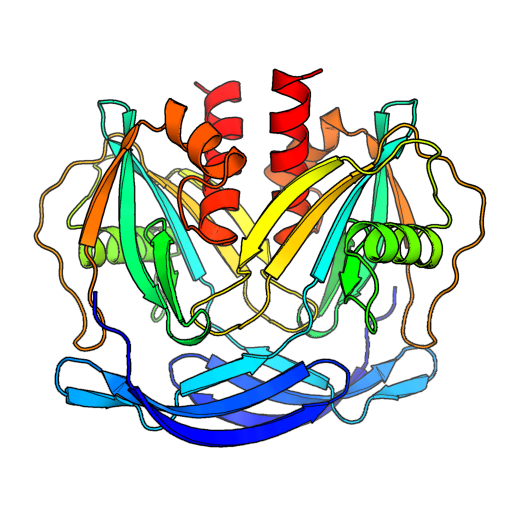LYS B 1 103 ? 9.109 20.594 -7.418 1 97.94 103 LYS B O 1
ATOM 2365 N N . PRO B 1 104 ? 6.898 20.547 -7.102 1 98.69 104 PRO B N 1
ATOM 2366 C CA . PRO B 1 104 ? 6.984 19.141 -6.684 1 98.69 104 PRO B CA 1
ATOM 2367 C C . PRO B 1 104 ? 7.516 18.234 -7.785 1 98.69 104 PRO B C 1
ATOM 2369 O O . PRO B 1 104 ? 7.176 18.406 -8.961 1 98.69 104 PRO B O 1
ATOM 2372 N N . ILE B 1 105 ? 8.359 17.266 -7.441 1 98.31 105 ILE B N 1
ATOM 2373 C CA . ILE B 1 105 ? 8.883 16.281 -8.367 1 98.31 105 ILE B CA 1
ATOM 2374 C C . ILE B 1 105 ? 8.078 14.984 -8.242 1 98.31 105 ILE B C 1
ATOM 2376 O O . ILE B 1 105 ? 8.047 14.359 -7.176 1 98.31 105 ILE B O 1
ATOM 2380 N N . LYS B 1 106 ? 7.383 14.586 -9.297 1 98.12 106 LYS B N 1
ATOM 2381 C CA . LYS B 1 106 ? 6.641 13.328 -9.273 1 98.12 106 LYS B CA 1
ATOM 2382 C C . LYS B 1 106 ? 7.586 12.133 -9.273 1 98.12 106 LYS B C 1
ATOM 2384 O O . LYS B 1 106 ? 8.383 11.961 -10.203 1 98.12 106 LYS B O 1
ATOM 2389 N N . LEU B 1 107 ? 7.555 11.312 -8.242 1 97.44 107 LEU B N 1
ATOM 2390 C CA . LEU B 1 107 ? 8.422 10.148 -8.133 1 97.44 107 LEU B CA 1
ATOM 2391 C C . LEU B 1 107 ? 7.797 8.938 -8.82 1 97.44 107 LEU B C 1
ATOM 2393 O O . LEU B 1 107 ? 8.508 8.094 -9.375 1 97.44 107 LEU B O 1
ATOM 2397 N N . GLY B 1 108 ? 6.48 8.828 -8.758 1 96.88 108 GLY B N 1
ATOM 2398 C CA . GLY B 1 108 ? 5.785 7.711 -9.367 1 96.88 108 GLY B CA 1
ATOM 2399 C C . GLY B 1 108 ? 4.297 7.691 -9.055 1 96.88 108 GLY B C 1
ATOM 2400 O O . GLY B 1 108 ? 3.82 8.477 -8.234 1 96.88 108 GLY B O 1
ATOM 2401 N N . GLU B 1 109 ? 3.551 6.914 -9.766 1 97.88 109 GLU B N 1
ATOM 2402 C CA . GLU B 1 109 ? 2.119 6.676 -9.602 1 97.88 109 GLU B CA 1
ATOM 2403 C C . GLU B 1 109 ? 1.785 5.195 -9.758 1 97.88 109 GLU B C 1
ATOM 2405 O O . GLU B 1 109 ? 2.209 4.555 -10.719 1 97.88 109 GLU B O 1
ATOM 2410 N N . PHE B 1 110 ? 1.082 4.629 -8.805 1 98.12 110 PHE B N 1
ATOM 2411 C CA . PHE B 1 110 ? 0.768 3.207 -8.797 1 98.12 110 PHE B CA 1
ATOM 2412 C C . PHE B 1 110 ? -0.667 2.971 -8.344 1 98.12 110 PHE B C 1
ATOM 2414 O O . PHE B 1 110 ? -1.154 3.643 -7.43 1 98.12 110 PHE B O 1
ATOM 2421 N N . MET B 1 111 ? -1.348 2.041 -9.062 1 98.25 111 MET B N 1
ATOM 2422 C CA . MET B 1 111 ? -2.562 1.554 -8.414 1 98.25 111 MET B CA 1
ATOM 2423 C C . MET B 1 111 ? -2.26 1.002 -7.027 1 98.25 111 MET B C 1
ATOM 2425 O O . MET B 1 111 ? -1.289 0.265 -6.844 1 98.25 111 MET B O 1
ATOM 2429 N N . VAL B 1 112 ? -3.055 1.341 -6.016 1 98.5 112 VAL B N 1
ATOM 2430 C CA . VAL B 1 112 ? -2.791 0.966 -4.629 1 98.5 112 VAL B CA 1
ATOM 2431 C C . VAL B 1 112 ? -2.947 -0.544 -4.465 1 98.5 112 VAL B C 1
ATOM 2433 O O . VAL B 1 112 ? -1.997 -1.236 -4.094 1 98.5 112 VAL B O 1
ATOM 2436 N N . ASN B 1 113 ? -4.117 -1.096 -4.695 1 98.44 113 ASN B N 1
ATOM 2437 C CA . ASN B 1 113 ? -4.445 -2.518 -4.695 1 98.44 113 ASN B CA 1
ATOM 2438 C C . ASN B 1 113 ? -5.465 -2.859 -5.777 1 98.44 113 ASN B C 1
ATOM 2440 O O . ASN B 1 113 ? -6.664 -2.932 -5.508 1 98.44 113 ASN B O 1
ATOM 2444 N N . PRO B 1 114 ? -4.992 -3.125 -6.969 1 98.5 114 PRO B N 1
ATOM 2445 C CA . PRO B 1 114 ? -5.918 -3.318 -8.094 1 98.5 114 PRO B CA 1
ATOM 2446 C C . PRO B 1 114 ? -6.777 -4.57 -7.938 1 98.5 114 PRO B C 1
ATOM 2448 O O . PRO B 1 114 ? -7.715 -4.781 -8.711 1 98.5 114 PRO B O 1
ATOM 2451 N N . ALA B 1 115 ? -6.461 -5.398 -6.953 1 97.44 115 ALA B N 1
ATOM 2452 C CA . ALA B 1 115 ? -7.34 -6.527 -6.668 1 97.44 115 ALA B CA 1
ATOM 2453 C C . ALA B 1 115 ? -8.664 -6.059 -6.078 1 97.44 115 ALA B C 1
ATOM 2455 O O . ALA B 1 115 ? -9.703 -6.68 -6.297 1 97.44 115 ALA B O 1
ATOM 2456 N N . THR B 1 116 ? -8.602 -4.906 -5.32 1 97.94 116 THR B N 1
ATOM 2457 C CA . THR B 1 116 ? -9.805 -4.578 -4.562 1 97.94 116 THR B CA 1
ATOM 2458 C C . THR B 1 116 ? -10.102 -3.082 -4.652 1 97.94 116 THR B C 1
ATOM 2460 O O . THR B 1 116 ? -11.172 -2.635 -4.238 1 97.94 116 THR B O 1
ATOM 2463 N N . GLN B 1 117 ? -9.195 -2.293 -5.117 1 98.38 117 GLN B N 1
ATOM 2464 C CA . GLN B 1 117 ? -9.352 -0.843 -5.137 1 98.38 117 GLN B CA 1
ATOM 2465 C C . GLN B 1 117 ? -9.242 -0.298 -6.559 1 98.38 117 GLN B C 1
ATOM 2467 O O . GLN B 1 117 ? -8.484 -0.822 -7.375 1 98.38 117 GLN B O 1
ATOM 2472 N N . THR B 1 118 ? -9.883 0.826 -6.773 1 98.31 118 THR B N 1
ATOM 2473 C CA . THR B 1 118 ? -9.891 1.394 -8.117 1 98.31 118 THR B CA 1
ATOM 2474 C C . THR B 1 118 ? -8.969 2.602 -8.203 1 98.31 118 THR B C 1
ATOM 2476 O O . THR B 1 118 ? -8.805 3.191 -9.273 1 98.31 118 THR B O 1
ATOM 2479 N N . ASN B 1 119 ? -8.312 3.006 -7.141 1 98.25 119 ASN B N 1
ATOM 2480 C CA . ASN B 1 119 ? -7.605 4.281 -7.117 1 98.25 119 ASN B CA 1
ATOM 2481 C C . ASN B 1 119 ? -6.094 4.078 -7.164 1 98.25 119 ASN B C 1
ATOM 2483 O O . ASN B 1 119 ? -5.605 2.963 -6.973 1 98.25 119 ASN B O 1
ATOM 2487 N N . LYS B 1 120 ? -5.457 5.199 -7.41 1 98.19 120 LYS B N 1
ATOM 2488 C CA . LYS B 1 120 ? -3.998 5.281 -7.434 1 98.19 120 LYS B CA 1
ATOM 2489 C C . LYS B 1 120 ? -3.479 6.145 -6.289 1 98.19 120 LYS B C 1
ATOM 2491 O O . LYS B 1 120 ? -4.238 6.902 -5.68 1 98.19 120 LYS B O 1
ATOM 2496 N N . ILE B 1 121 ? -2.186 5.945 -6.027 1 98.62 121 ILE B N 1
ATOM 2497 C CA . ILE B 1 121 ? -1.422 6.871 -5.195 1 98.62 121 ILE B CA 1
ATOM 2498 C C . ILE B 1 121 ? -0.319 7.52 -6.027 1 98.62 121 ILE B C 1
ATOM 2500 O O . ILE B 1 121 ? 0.416 6.836 -6.742 1 98.62 121 ILE B O 1
ATOM 2504 N N . ILE B 1 122 ? -0.303 8.797 -6.016 1 98.62 122 ILE B N 1
ATOM 2505 C CA . ILE B 1 122 ? 0.75 9.578 -6.664 1 98.62 122 ILE B CA 1
ATOM 2506 C C . ILE B 1 122 ? 1.705 10.133 -5.609 1 98.62 122 ILE B C 1
ATOM 2508 O O . ILE B 1 122 ? 1.282 10.836 -4.688 1 98.62 122 ILE B O 1
ATOM 2512 N N . THR B 1 123 ? 2.996 9.812 -5.727 1 98.81 123 THR B N 1
ATOM 2513 C CA . THR B 1 123 ? 4 10.172 -4.73 1 98.81 123 THR B CA 1
ATOM 2514 C C . THR B 1 123 ? 4.938 11.25 -5.27 1 98.81 123 THR B C 1
ATOM 2516 O O . THR B 1 123 ? 5.445 11.133 -6.387 1 98.81 123 THR B O 1
ATOM 2519 N N . TYR B 1 124 ? 5.172 12.266 -4.41 1 98.94 124 TYR B N 1
ATOM 2520 C CA . TYR B 1 124 ? 6.016 13.383 -4.824 1 98.94 124 TYR B CA 1
ATOM 2521 C C . TYR B 1 124 ? 7.195 13.555 -3.871 1 98.94 124 TYR B C 1
ATOM 2523 O O . TYR B 1 124 ? 7.16 13.078 -2.736 1 98.94 124 TYR B O 1
ATOM 2531 N N . LEU B 1 125 ? 8.211 14.188 -4.367 1 98.88 125 LEU B N 1
ATOM 2532 C CA . LEU B 1 125 ? 9.297 14.781 -3.594 1 98.88 125 LEU B CA 1
ATOM 2533 C C . LEU B 1 125 ? 9.234 16.297 -3.645 1 98.88 125 LEU B C 1
ATOM 2535 O O . LEU B 1 125 ? 9.164 16.891 -4.727 1 98.88 125 LEU B O 1
ATOM 2539 N N . ILE B 1 126 ? 9.133 16.922 -2.523 1 98.88 126 ILE B N 1
ATOM 2540 C CA . ILE B 1 126 ? 9.164 18.375 -2.412 1 98.88 126 ILE B CA 1
ATOM 2541 C C . ILE B 1 126 ? 10.453 18.812 -1.72 1 98.88 126 ILE B C 1
ATOM 2543 O O . ILE B 1 126 ? 10.688 18.469 -0.558 1 98.88 126 ILE B O 1
ATOM 2547 N N . LYS B 1 127 ? 11.273 19.594 -2.367 1 98.56 127 LYS B N 1
ATOM 2548 C CA . LYS B 1 127 ? 12.578 20.016 -1.856 1 98.56 127 LYS B CA 1
ATOM 2549 C C . LYS B 1 127 ? 12.539 21.453 -1.35 1 98.56 127 LYS B C 1
ATOM 2551 O O . LYS B 1 127 ? 11.625 22.203 -1.68 1 98.56 127 LYS B O 1
ATOM 2556 N N . ASP B 1 128 ? 13.523 21.781 -0.586 1 98.56 128 ASP B N 1
ATOM 2557 C CA . ASP B 1 128 ? 13.75 23.125 -0.063 1 98.56 128 ASP B CA 1
ATOM 2558 C C . ASP B 1 128 ? 12.5 23.641 0.64 1 98.56 128 ASP B C 1
ATOM 2560 O O . ASP B 1 128 ? 12.094 24.797 0.423 1 98.56 128 ASP B O 1
ATOM 2564 N N . ALA B 1 129 ? 11.867 22.781 1.307 1 98.88 129 ALA B N 1
ATOM 2565 C CA . ALA B 1 129 ? 10.641 23.141 2.021 1 98.88 129 ALA B CA 1
ATOM 2566 C C . ALA B 1 129 ? 10.961 23.969 3.262 1 98.88 129 ALA B C 1
ATOM 2568 O O . ALA B 1 129 ? 12.031 23.828 3.857 1 98.88 129 ALA B O 1
ATOM 2569 N N . TYR B 1 130 ? 10.055 24.828 3.646 1 98.75 130 TYR B N 1
ATOM 2570 C CA . TYR B 1 130 ? 10.141 25.656 4.844 1 98.75 130 TYR B CA 1
ATOM 2571 C C . TYR B 1 130 ? 8.758 25.938 5.422 1 98.75 130 TYR B C 1
ATOM 2573 O O . TYR B 1 130 ? 7.758 25.922 4.691 1 98.75 130 TYR B O 1
ATOM 2581 N N . LYS B 1 131 ? 8.734 26.141 6.703 1 98.5 131 LYS B N 1
ATOM 2582 C CA . LYS B 1 131 ? 7.461 26.422 7.355 1 98.5 131 LYS B CA 1
ATOM 2583 C C . LYS B 1 131 ? 7.051 27.875 7.172 1 98.5 131 LYS B C 1
ATOM 2585 O O . LYS B 1 131 ? 7.812 28.797 7.512 1 98.5 131 LYS B O 1
ATOM 2590 N N . GLU B 1 132 ? 5.973 28.031 6.59 1 98.19 132 GLU B N 1
ATOM 2591 C CA . GLU B 1 132 ? 5.5 29.391 6.352 1 98.19 132 GLU B CA 1
ATOM 2592 C C . GLU B 1 132 ? 4.117 29.609 6.965 1 98.19 132 GLU B C 1
ATOM 2594 O O . GLU B 1 132 ? 3.742 30.75 7.273 1 98.19 132 GLU B O 1
ATOM 2599 N N . TYR B 1 133 ? 3.375 28.609 7.184 1 97.94 133 TYR B N 1
ATOM 2600 C CA . TYR B 1 133 ? 1.993 28.688 7.645 1 97.94 133 TYR B CA 1
ATOM 2601 C C . TYR B 1 133 ? 1.792 27.891 8.922 1 97.94 133 TYR B C 1
ATOM 2603 O O . TYR B 1 133 ? 2.672 27.125 9.328 1 97.94 133 TYR B O 1
ATOM 2611 N N . GLU B 1 134 ? 0.646 28.125 9.523 1 97.62 134 GLU B N 1
ATOM 2612 C CA . GLU B 1 134 ? 0.172 27.219 10.578 1 97.62 134 GLU B CA 1
ATOM 2613 C C . GLU B 1 134 ? -0.642 26.078 9.992 1 97.62 134 GLU B C 1
ATOM 2615 O O . GLU B 1 134 ? -1.17 26.172 8.883 1 97.62 134 GLU B O 1
ATOM 2620 N N . GLN B 1 135 ? -0.646 24.984 10.766 1 97.94 135 GLN B N 1
ATOM 2621 C CA . GLN B 1 135 ? -1.519 23.891 10.359 1 97.94 135 GLN B CA 1
ATOM 2622 C C . GLN B 1 135 ? -2.965 24.359 10.234 1 97.94 135 GLN B C 1
ATOM 2624 O O . GLN B 1 135 ? -3.391 25.281 10.938 1 97.94 135 GLN B O 1
ATOM 2629 N N . ASN B 1 136 ? -3.732 23.828 9.352 1 97.31 136 ASN B N 1
ATOM 2630 C CA . ASN B 1 136 ? -5.172 23.984 9.164 1 97.31 136 ASN B CA 1
ATOM 2631 C C . ASN B 1 136 ? -5.879 22.625 9.102 1 97.31 136 ASN B C 1
ATOM 2633 O O . ASN B 1 136 ? -6.102 22.094 8.016 1 97.31 136 ASN B O 1
ATOM 2637 N N . LEU B 1 137 ? -6.281 22.125 10.211 1 95.69 137 LEU B N 1
ATOM 2638 C CA . LEU B 1 137 ? -6.758 20.766 10.367 1 95.69 137 LEU B CA 1
ATOM 2639 C C . LEU B 1 137 ? -8.281 20.719 10.484 1 95.69 137 LEU B C 1
ATOM 2641 O O . LEU B 1 137 ? -8.883 21.656 11.023 1 95.69 137 LEU B O 1
ATOM 2645 N N . ASP B 1 138 ? -8.836 19.656 10 1 90.62 138 ASP B N 1
ATOM 2646 C CA . ASP B 1 138 ? -10.266 19.422 10.219 1 90.62 138 ASP B CA 1
ATOM 2647 C C . ASP B 1 138 ? -10.539 18.984 11.648 1 90.62 138 ASP B C 1
ATOM 2649 O O . ASP B 1 138 ? -9.609 18.609 12.375 1 90.62 138 ASP B O 1
ATOM 2653 N N . GLU B 1 139 ? -11.742 18.984 12.023 1 90.56 139 GLU B N 1
ATOM 2654 C CA . GLU B 1 139 ? -12.156 18.672 13.391 1 90.56 139 GLU B CA 1
ATOM 2655 C C . GLU B 1 139 ? -11.781 17.234 13.766 1 90.56 139 GLU B C 1
ATOM 2657 O O . GLU B 1 139 ? -11.656 16.922 14.945 1 90.56 139 GLU B O 1
ATOM 2662 N N . THR B 1 140 ? -11.586 16.453 12.828 1 91 140 THR B N 1
ATOM 2663 C CA . THR B 1 140 ? -11.328 15.047 13.125 1 91 140 THR B CA 1
ATOM 2664 C C . THR B 1 140 ? -9.836 14.75 13.07 1 91 140 THR B C 1
ATOM 2666 O O . THR B 1 140 ? -9.414 13.617 13.305 1 91 140 THR B O 1
ATOM 2669 N N . GLU B 1 141 ? -9.094 15.75 12.797 1 92.75 141 GLU B N 1
ATOM 2670 C CA . GLU B 1 141 ? -7.656 15.539 12.633 1 92.75 141 GLU B CA 1
ATOM 2671 C C . GLU B 1 141 ? -6.879 16.078 13.828 1 92.75 141 GLU B C 1
ATOM 2673 O O . GLU B 1 141 ? -7.113 17.203 14.273 1 92.75 141 GLU B O 1
ATOM 2678 N N . GLU B 1 142 ? -6.109 15.312 14.398 1 94.94 142 GLU B N 1
ATOM 2679 C CA . GLU B 1 142 ? -5.055 15.672 15.344 1 94.94 142 GLU B CA 1
ATOM 2680 C C . GLU B 1 142 ? -3.688 15.211 14.836 1 94.94 142 GLU B C 1
ATOM 2682 O O . GLU B 1 142 ? -3.428 14.008 14.734 1 94.94 142 GLU B O 1
ATOM 2687 N N . ILE B 1 143 ? -2.846 16.203 14.531 1 97.56 143 ILE B N 1
ATOM 2688 C CA . ILE B 1 143 ? -1.598 15.883 13.844 1 97.56 143 ILE B CA 1
ATOM 2689 C C . ILE B 1 143 ? -0.438 16.625 14.508 1 97.56 143 ILE B C 1
ATOM 2691 O O . ILE B 1 143 ? -0.494 17.844 14.695 1 97.56 143 ILE B O 1
ATOM 2695 N N . ASN B 1 144 ? 0.538 15.883 14.945 1 98.19 144 ASN B N 1
ATOM 2696 C CA . ASN B 1 144 ? 1.827 16.453 15.328 1 98.19 144 ASN B CA 1
ATOM 2697 C C . ASN B 1 144 ? 2.814 16.422 14.164 1 98.19 144 ASN B C 1
ATOM 2699 O O . ASN B 1 144 ? 2.828 15.484 13.375 1 98.19 144 ASN B O 1
ATOM 2703 N N . VAL B 1 145 ? 3.646 17.484 14.125 1 98.62 145 VAL B N 1
ATOM 2704 C CA . VAL B 1 145 ? 4.609 17.578 13.031 1 98.62 145 VAL B CA 1
ATOM 2705 C C . VAL B 1 145 ? 6.027 17.438 13.578 1 98.62 145 VAL B C 1
ATOM 2707 O O . VAL B 1 145 ? 6.371 18.031 14.602 1 98.62 145 VAL B O 1
ATOM 2710 N N . TYR B 1 146 ? 6.859 16.609 12.906 1 97.81 146 TYR B N 1
ATOM 2711 C CA . TYR B 1 146 ? 8.242 16.359 13.297 1 97.81 146 TYR B CA 1
ATOM 2712 C C . TYR B 1 146 ? 9.18 16.469 12.094 1 97.81 146 TYR B C 1
ATOM 2714 O O . TYR B 1 146 ? 8.742 16.344 10.953 1 97.81 146 TYR B O 1
ATOM 2722 N N . GLU B 1 147 ? 10.391 16.766 12.422 1 98 147 GLU B N 1
ATOM 2723 C CA . GLU B 1 147 ? 11.477 16.672 11.445 1 98 147 GLU B CA 1
ATOM 2724 C C . GLU B 1 147 ? 12.453 15.562 11.812 1 98 147 GLU B C 1
ATOM 2726 O O . GLU B 1 147 ? 12.812 15.398 12.977 1 98 147 GLU B O 1
ATOM 2731 N N . PHE B 1 148 ? 12.781 14.766 10.844 1 97.19 148 PHE B N 1
ATOM 2732 C CA . PHE B 1 148 ? 13.781 13.711 10.992 1 97.19 148 PHE B CA 1
ATOM 2733 C C . PHE B 1 148 ? 14.867 13.852 9.93 1 97.19 148 PHE B C 1
ATOM 2735 O O . PHE B 1 148 ? 14.617 14.359 8.836 1 97.19 148 PHE B O 1
ATOM 2742 N N . ASP B 1 149 ? 16.062 13.414 10.281 1 97.81 149 ASP B N 1
ATOM 2743 C CA . ASP B 1 149 ? 17.125 13.367 9.266 1 97.81 149 ASP B CA 1
ATOM 2744 C C . ASP B 1 149 ? 16.781 12.352 8.172 1 97.81 149 ASP B C 1
ATOM 2746 O O . ASP B 1 149 ? 16.484 11.188 8.469 1 97.81 149 ASP B O 1
ATOM 2750 N N . PHE B 1 150 ? 16.812 12.812 6.926 1 97.75 150 PHE B N 1
ATOM 2751 C CA . PHE B 1 150 ? 16.453 11.953 5.801 1 97.75 150 PHE B CA 1
ATOM 2752 C C . PHE B 1 150 ? 17.359 10.727 5.746 1 97.75 150 PHE B C 1
ATOM 2754 O O . PHE B 1 150 ? 16.875 9.609 5.543 1 97.75 150 PHE B O 1
ATOM 2761 N N . ASN B 1 151 ? 18.609 10.922 5.965 1 95.5 151 ASN B N 1
ATOM 2762 C CA . ASN B 1 151 ? 19.594 9.859 5.785 1 95.5 151 ASN B CA 1
ATOM 2763 C C . ASN B 1 151 ? 19.453 8.781 6.852 1 95.5 151 ASN B C 1
ATOM 2765 O O . ASN B 1 151 ? 19.719 7.605 6.59 1 95.5 151 ASN B O 1
ATOM 2769 N N . SER B 1 152 ? 18.984 9.141 8.016 1 95.12 152 SER B N 1
ATOM 2770 C CA . SER B 1 152 ? 18.875 8.188 9.117 1 95.12 152 SER B CA 1
ATOM 2771 C C . SER B 1 152 ? 17.5 7.527 9.141 1 95.12 152 SER B C 1
ATOM 2773 O O . SER B 1 152 ? 17.297 6.527 9.836 1 95.12 152 SER B O 1
ATOM 2775 N N . PHE B 1 153 ? 16.562 8.078 8.375 1 95.19 153 PHE B N 1
ATOM 2776 C CA . PHE B 1 153 ? 15.188 7.617 8.43 1 95.19 153 PHE B CA 1
ATOM 2777 C C . PHE B 1 153 ? 15.086 6.164 7.973 1 95.19 153 PHE B C 1
ATOM 2779 O O . PHE B 1 153 ? 14.328 5.379 8.547 1 95.19 153 PHE B O 1
ATOM 2786 N N . GLY B 1 154 ? 15.859 5.797 6.949 1 91.69 154 GLY B N 1
ATOM 2787 C CA . GLY B 1 154 ? 15.867 4.434 6.441 1 91.69 154 GLY B CA 1
ATOM 2788 C C . GLY B 1 154 ? 16.297 3.414 7.484 1 91.69 154 GLY B C 1
ATOM 2789 O O . GLY B 1 154 ? 15.734 2.316 7.547 1 91.69 154 GLY B O 1
ATOM 2790 N N . GLU B 1 155 ? 17.266 3.762 8.266 1 91.69 155 GLU B N 1
ATOM 2791 C CA . GLU B 1 155 ? 17.734 2.875 9.328 1 91.69 155 GLU B CA 1
ATOM 2792 C C . GLU B 1 155 ? 16.656 2.691 10.398 1 91.69 155 GLU B C 1
ATOM 2794 O O . GLU B 1 155 ? 16.484 1.589 10.922 1 91.69 155 GLU B O 1
ATOM 2799 N N . LEU B 1 156 ? 15.984 3.752 10.703 1 93.88 156 LEU B N 1
ATOM 2800 C CA . LEU B 1 156 ? 14.914 3.686 11.695 1 93.88 156 LEU B CA 1
ATOM 2801 C C . LEU B 1 156 ? 13.797 2.752 11.227 1 93.88 156 LEU B C 1
ATOM 2803 O O . LEU B 1 156 ? 13.258 1.98 12.023 1 93.88 156 LEU B O 1
ATOM 2807 N N . ILE B 1 157 ? 13.492 2.83 9.891 1 94.06 157 ILE B N 1
ATOM 2808 C CA . ILE B 1 157 ? 12.484 1.955 9.305 1 94.06 157 ILE B CA 1
ATOM 2809 C C . ILE B 1 157 ? 12.945 0.502 9.391 1 94.06 157 ILE B C 1
ATOM 2811 O O . ILE B 1 157 ? 12.211 -0.363 9.867 1 94.06 157 ILE B O 1
ATOM 2815 N N . ARG B 1 158 ? 14.148 0.255 9.008 1 89.12 158 ARG B N 1
ATOM 2816 C CA . ARG B 1 158 ? 14.688 -1.098 8.914 1 89.12 158 ARG B CA 1
ATOM 2817 C C . ARG B 1 158 ? 14.789 -1.745 10.289 1 89.12 158 ARG B C 1
ATOM 2819 O O . ARG B 1 158 ? 14.531 -2.941 10.438 1 89.12 158 ARG B O 1
ATOM 2826 N N . ARG B 1 159 ? 15.102 -0.94 11.312 1 90.38 159 ARG B N 1
ATOM 2827 C CA . ARG B 1 159 ? 15.312 -1.461 12.664 1 90.38 159 ARG B CA 1
ATOM 2828 C C . ARG B 1 159 ? 14.016 -1.435 13.469 1 90.38 159 ARG B C 1
ATOM 2830 O O . ARG B 1 159 ? 14.023 -1.711 14.664 1 90.38 159 ARG B O 1
ATOM 2837 N N . ASN B 1 160 ? 12.914 -1.064 12.75 1 88.25 160 ASN B N 1
ATOM 2838 C CA . ASN B 1 160 ? 11.617 -1.002 13.406 1 88.25 160 ASN B CA 1
ATOM 2839 C C . ASN B 1 160 ? 11.648 -0.092 14.633 1 88.25 160 ASN B C 1
ATOM 2841 O O . ASN B 1 160 ? 11.078 -0.428 15.672 1 88.25 160 ASN B O 1
ATOM 2845 N N . GLN B 1 161 ? 12.367 1.053 14.508 1 90.56 161 GLN B N 1
ATOM 2846 C CA . GLN B 1 161 ? 12.492 2.006 15.609 1 90.56 161 GLN B CA 1
ATOM 2847 C C . GLN B 1 161 ? 11.477 3.137 15.469 1 90.56 161 GLN B C 1
ATOM 2849 O O . GLN B 1 161 ? 11.367 3.992 16.359 1 90.56 161 GLN B O 1
ATOM 2854 N N . ILE B 1 162 ? 10.812 3.145 14.438 1 92.25 162 ILE B N 1
ATOM 2855 C CA . ILE B 1 162 ? 9.688 4.051 14.242 1 92.25 162 ILE B CA 1
ATOM 2856 C C . ILE B 1 162 ? 8.469 3.26 13.773 1 92.25 162 ILE B C 1
ATOM 2858 O O . ILE B 1 162 ? 8.602 2.254 13.07 1 92.25 162 ILE B O 1
ATOM 2862 N N . LYS B 1 163 ? 7.387 3.723 14.281 1 95.12 163 LYS B N 1
ATOM 2863 C CA . LYS B 1 163 ? 6.129 3.141 13.828 1 95.12 163 LYS B CA 1
ATOM 2864 C C . LYS B 1 163 ? 5.555 3.928 12.648 1 95.12 163 LYS B C 1
ATOM 2866 O O . LYS B 1 163 ? 4.984 5.004 12.836 1 95.12 163 LYS B O 1
ATOM 2871 N N . THR B 1 164 ? 5.73 3.379 11.469 1 97.12 164 THR B N 1
ATOM 2872 C CA . THR B 1 164 ? 5.211 3.961 10.234 1 97.12 164 THR B CA 1
ATOM 2873 C C . THR B 1 164 ? 4.371 2.943 9.469 1 97.12 164 THR B C 1
ATOM 2875 O O . THR B 1 164 ? 3.965 1.921 10.023 1 97.12 164 THR B O 1
ATOM 2878 N N . GLN B 1 165 ? 3.947 3.322 8.273 1 98.31 165 GLN B N 1
ATOM 2879 C CA . GLN B 1 165 ? 3.102 2.447 7.469 1 98.31 165 GLN B CA 1
ATOM 2880 C C . GLN B 1 165 ? 3.594 2.381 6.027 1 98.31 165 GLN B C 1
ATOM 2882 O O . GLN B 1 165 ? 4.598 3.004 5.68 1 98.31 165 GLN B O 1
ATOM 2887 N N . LEU B 1 166 ? 3.008 1.514 5.258 1 98.62 166 LEU B N 1
ATOM 2888 C CA . LEU B 1 166 ? 3.459 1.087 3.939 1 98.62 166 LEU B CA 1
ATOM 2889 C C . LEU B 1 166 ? 3.713 2.289 3.037 1 98.62 166 LEU B C 1
ATOM 2891 O O . LEU B 1 166 ? 4.766 2.381 2.398 1 98.62 166 LEU B O 1
ATOM 2895 N N . PHE B 1 167 ? 2.82 3.254 2.953 1 98.75 167 PHE B N 1
ATOM 2896 C CA . PHE B 1 167 ? 2.885 4.371 2.018 1 98.75 167 PHE B CA 1
ATOM 2897 C C . PHE B 1 167 ? 4.09 5.254 2.309 1 98.75 167 PHE B C 1
ATOM 2899 O O . PHE B 1 167 ? 4.773 5.707 1.388 1 98.75 167 PHE B O 1
ATOM 2906 N N . THR B 1 168 ? 4.332 5.469 3.574 1 98.69 168 THR B N 1
ATOM 2907 C CA . THR B 1 168 ? 5.48 6.266 3.984 1 98.69 168 THR B CA 1
ATOM 2908 C C . THR B 1 168 ? 6.789 5.57 3.615 1 98.69 168 THR B C 1
ATOM 2910 O O . THR B 1 168 ? 7.68 6.18 3.027 1 98.69 168 THR B O 1
ATOM 2913 N N . ALA B 1 169 ? 6.883 4.301 3.965 1 98.44 169 ALA B N 1
ATOM 2914 C CA . ALA B 1 169 ? 8.086 3.533 3.65 1 98.44 169 ALA B CA 1
ATOM 2915 C C . ALA B 1 169 ? 8.344 3.508 2.146 1 98.44 169 ALA B C 1
ATOM 2917 O O . ALA B 1 169 ? 9.477 3.715 1.701 1 98.44 169 ALA B O 1
ATOM 2918 N N . HIS B 1 170 ? 7.297 3.27 1.37 1 98.56 170 HIS B N 1
ATOM 2919 C CA . HIS B 1 170 ? 7.402 3.248 -0.084 1 98.56 170 HIS B CA 1
ATOM 2920 C C . HIS B 1 170 ? 7.922 4.578 -0.617 1 98.56 170 HIS B C 1
ATOM 2922 O O . HIS B 1 170 ? 8.859 4.605 -1.42 1 98.56 170 HIS B O 1
ATOM 2928 N N . ALA B 1 171 ? 7.32 5.66 -0.161 1 98.75 171 ALA B N 1
ATOM 2929 C CA . ALA B 1 171 ? 7.711 6.992 -0.608 1 98.75 171 ALA B CA 1
ATOM 2930 C C . ALA B 1 171 ? 9.172 7.273 -0.278 1 98.75 171 ALA B C 1
ATOM 2932 O O . ALA B 1 171 ? 9.898 7.852 -1.089 1 98.75 171 ALA B O 1
ATOM 2933 N N . TYR B 1 172 ? 9.57 6.875 0.899 1 98.62 172 TYR B N 1
ATOM 2934 C CA . TYR B 1 172 ? 10.953 7.098 1.316 1 98.62 172 TYR B CA 1
ATOM 2935 C C . TYR B 1 172 ? 11.922 6.395 0.376 1 98.62 172 TYR B C 1
ATOM 2937 O O . TYR B 1 172 ? 12.883 7.004 -0.098 1 98.62 172 TYR B O 1
ATOM 2945 N N . TYR B 1 173 ? 11.672 5.129 0.104 1 97.62 173 TYR B N 1
ATOM 2946 C CA . TYR B 1 173 ? 12.594 4.367 -0.727 1 97.62 173 TYR B CA 1
ATOM 2947 C C . TYR B 1 173 ? 12.625 4.906 -2.152 1 97.62 173 TYR B C 1
ATOM 2949 O O . TYR B 1 173 ? 13.664 4.887 -2.812 1 97.62 173 TYR B O 1
ATOM 2957 N N . MET B 1 174 ? 11.438 5.359 -2.67 1 97.19 174 MET B N 1
ATOM 2958 C CA . MET B 1 174 ? 11.422 5.988 -3.986 1 97.19 174 MET B CA 1
ATOM 2959 C C . MET B 1 174 ? 12.281 7.246 -4 1 97.19 174 MET B C 1
ATOM 2961 O O . MET B 1 174 ? 13.055 7.465 -4.934 1 97.19 174 MET B O 1
ATOM 2965 N N . ALA B 1 175 ? 12.102 8.078 -2.982 1 98.12 175 ALA B N 1
ATOM 2966 C CA . ALA B 1 175 ? 12.859 9.32 -2.9 1 98.12 175 ALA B CA 1
ATOM 2967 C C . ALA B 1 175 ? 14.352 9.047 -2.787 1 98.12 175 ALA B C 1
ATOM 2969 O O . ALA B 1 175 ? 15.164 9.711 -3.432 1 98.12 175 ALA B O 1
ATOM 2970 N N . LYS B 1 176 ? 14.664 8.078 -1.916 1 96.88 176 LYS B N 1
ATOM 2971 C CA . LYS B 1 176 ? 16.062 7.703 -1.747 1 96.88 176 LYS B CA 1
ATOM 2972 C C . LYS B 1 176 ? 16.688 7.266 -3.074 1 96.88 176 LYS B C 1
ATOM 2974 O O . LYS B 1 176 ? 17.797 7.68 -3.416 1 96.88 176 LYS B O 1
ATOM 2979 N N . ASP B 1 177 ? 16.016 6.406 -3.816 1 95.44 177 ASP B N 1
ATOM 2980 C CA . ASP B 1 177 ? 16.484 5.938 -5.117 1 95.44 177 ASP B CA 1
ATOM 2981 C C . ASP B 1 177 ? 16.656 7.102 -6.09 1 95.44 177 ASP B C 1
ATOM 2983 O O . ASP B 1 177 ? 17.688 7.188 -6.781 1 95.44 177 ASP B O 1
ATOM 2987 N N . PHE B 1 178 ? 15.664 7.996 -6.145 1 96.31 178 PHE B N 1
ATOM 2988 C CA . PHE B 1 178 ? 15.695 9.156 -7.031 1 96.31 178 PHE B CA 1
ATOM 2989 C C . PHE B 1 178 ? 16.891 10.039 -6.727 1 96.31 178 PHE B C 1
ATOM 2991 O O . PHE B 1 178 ? 17.609 10.461 -7.637 1 96.31 178 PHE B O 1
ATOM 2998 N N . LEU B 1 179 ? 17.109 10.289 -5.43 1 96 179 LEU B N 1
ATOM 2999 C CA . LEU B 1 179 ? 18.172 11.195 -5.008 1 96 179 LEU B CA 1
ATOM 3000 C C . LEU B 1 179 ? 19.547 10.578 -5.242 1 96 179 LEU B C 1
ATOM 3002 O O . LEU B 1 179 ? 20.516 11.289 -5.48 1 96 179 LEU B O 1
ATOM 3006 N N . ALA B 1 180 ? 19.641 9.242 -5.148 1 91.94 180 ALA B N 1
ATOM 3007 C CA . ALA B 1 180 ? 20.891 8.555 -5.434 1 91.94 180 ALA B CA 1
ATOM 3008 C C . ALA B 1 180 ? 21.281 8.711 -6.902 1 91.94 180 ALA B C 1
ATOM 3010 O O . ALA B 1 180 ? 22.469 8.812 -7.23 1 91.94 180 ALA B O 1
ATOM 3011 N N . ASP B 1 181 ? 20.359 8.727 -7.809 1 86.81 181 ASP B N 1
ATOM 3012 C CA . ASP B 1 181 ? 20.609 8.805 -9.242 1 86.81 181 ASP B CA 1
ATOM 3013 C C . ASP B 1 181 ? 20.766 10.258 -9.695 1 86.81 181 ASP B C 1
ATOM 3015 O O . ASP B 1 181 ? 21.406 10.531 -10.711 1 86.81 181 ASP B O 1
ATOM 3019 N N . ASN B 1 182 ? 20.047 11.172 -9.047 1 79.31 182 ASN B N 1
ATOM 3020 C CA . ASN B 1 182 ? 19.984 12.547 -9.531 1 79.31 182 ASN B CA 1
ATOM 3021 C C . ASN B 1 182 ? 20.641 13.516 -8.547 1 79.31 182 ASN B C 1
ATOM 3023 O O . ASN B 1 182 ? 20.656 14.727 -8.781 1 79.31 182 ASN B O 1
ATOM 3027 N N . GLY B 1 183 ? 20.922 12.969 -7.332 1 61.81 183 GLY B N 1
ATOM 3028 C CA . GLY B 1 183 ? 21.562 13.852 -6.367 1 61.81 183 GLY B CA 1
ATOM 3029 C C . GLY B 1 183 ? 23.078 13.922 -6.539 1 61.81 183 GLY B C 1
ATOM 3030 O O . GLY B 1 183 ? 23.672 13.078 -7.199 1 61.81 183 GLY B O 1
#